Protein AF-A0A7S1FGT3-F1 (afdb_monomer)

Sequence (182 aa):
SDGPLLEGSFDLVVDKGTLDYIMCGAVGSAVDALDAMYKALVDDGVLLVVSIHPVSLLESLLAGCSALGFVQLGEWDFSAAGAVALRRVTRPCPWSDGREKTVTHFVATLDGHFAGSSPLLTEARETDIRQCFSCAPAGRLPLEAAHLAMFPSCEEQEEYPFELFLEDLRAQNGMSKCDSFS

Organism: Noctiluca scintillans (NCBI:txid2966)

Foldseek 3Di:
DDDQQDFQAALEDEEECLLVCLVVVNVLVSLVVLQSVLRNHHQQRKYKYKYQDFPVLVCQLCVPVVLSQWDWPDKDGDPRIIITMITHHDDDNSPPPNSVVSSVSSVVSSCVCCVPPPPLDDPVLVVQLQVQQVPDDVSDDDLVSNVCSSQVDPVSCVVQPSVNVVVVVCVVVVVDPPDDDD

pLDDT: mean 79.67, std 13.65, range [30.98, 93.75]

Solvent-accessible surface area (backbone atoms only — not comparable to full-atom values): 10358 Å² total; per-residue (Å²): 136,85,70,80,77,59,63,53,71,31,64,66,45,81,44,76,38,51,70,47,35,37,75,72,74,38,34,67,62,26,53,54,49,53,50,52,51,54,46,20,28,27,85,67,11,34,42,38,42,37,31,73,49,55,43,72,57,55,48,56,55,51,73,75,34,71,50,67,32,49,44,82,77,48,74,45,80,48,103,69,22,13,31,42,32,29,29,35,47,92,60,84,76,42,55,89,83,24,54,67,57,51,42,53,49,43,51,53,45,48,53,54,47,37,61,73,75,59,46,90,71,40,75,65,53,48,49,52,39,52,48,57,33,68,75,25,72,94,59,48,66,58,68,69,58,47,47,44,58,75,37,75,48,71,70,48,34,70,78,56,34,71,69,56,56,52,48,52,55,30,61,76,68,68,58,66,92,82,83,85,89,129

Radius of gyration: 21.03 Å; Cα contacts (8 Å, |Δi|>4): 225; chains: 1; bounding box: 53×40×56 Å

Secondary structure (DSSP, 8-state):
--PPPPTT-EEEEEEESHHHHHHTT-HHHHHHHHHHHHHHEEEEEEEEEEESS-HHHHHHHHTTGGGGTEEEEEEEEETTEEEEEEEE---S-SSTTTHHHHHHHHHHHHHHHHHHHS-SS-HHHHHHHHHHHHTSGGG---HHHHHHHH--SHHHHHHS-HHHHHHHHHHHTT--S-S---

Mean predicted aligned error: 11.13 Å

Nearest PDB structures (foldseek):
  7yri-assembly2_A  TM=7.304E-01  e=2.904E-04  Homo sapiens
  7vkk-assembly1_A  TM=6.718E-01  e=8.040E-03  Drosophila melanogaster
  8h27-assembly1_C  TM=6.193E-01  e=3.995E-02  Staphylococcus aureus subsp. aureus NCTC 8325
  4isc-assembly1_A  TM=6.441E-01  e=8.905E-02  Pseudomonas syringae pv. tomato str. DC3000
  2q1l-assembly1_A  TM=3.068E-01  e=2.328E+00  Homo sapiens

Structure (mmCIF, N/CA/C/O backbone):
data_AF-A0A7S1FGT3-F1
#
_entry.id   AF-A0A7S1FGT3-F1
#
loop_
_atom_site.group_PDB
_atom_site.id
_atom_site.type_symbol
_atom_site.label_atom_id
_atom_site.label_alt_id
_atom_site.label_comp_id
_atom_site.label_asym_id
_atom_site.label_entity_id
_atom_site.label_seq_id
_atom_site.pdbx_PDB_ins_code
_atom_site.Cartn_x
_atom_site.Cartn_y
_atom_site.Cartn_z
_atom_site.occupancy
_atom_site.B_iso_or_equiv
_atom_site.auth_seq_id
_atom_site.auth_comp_id
_atom_site.auth_asym_id
_atom_site.auth_atom_id
_atom_site.pdbx_PDB_model_num
ATOM 1 N N . SER A 1 1 ? 27.417 4.079 3.933 1.00 37.84 1 SER A N 1
ATOM 2 C CA . SER A 1 1 ? 27.946 5.102 3.013 1.00 37.84 1 SER A CA 1
ATOM 3 C C . SER A 1 1 ? 27.142 4.949 1.757 1.00 37.84 1 SER A C 1
ATOM 5 O O . SER A 1 1 ? 27.532 4.183 0.886 1.00 37.84 1 SER A O 1
ATOM 7 N N . ASP A 1 2 ? 25.974 5.574 1.731 1.00 43.19 2 ASP A N 1
ATOM 8 C CA . ASP A 1 2 ? 24.928 5.182 0.793 1.00 43.19 2 ASP A CA 1
ATOM 9 C C . ASP A 1 2 ? 24.871 6.271 -0.267 1.00 43.19 2 ASP A C 1
ATOM 11 O O . ASP A 1 2 ? 24.227 7.306 -0.109 1.00 43.19 2 ASP A O 1
ATOM 15 N N . GLY A 1 3 ? 25.693 6.086 -1.299 1.00 48.75 3 GLY A N 1
ATOM 16 C CA . GLY A 1 3 ? 25.563 6.867 -2.519 1.00 48.75 3 GLY A CA 1
ATOM 17 C C . GLY A 1 3 ? 24.228 6.539 -3.198 1.00 48.75 3 GLY A C 1
ATOM 18 O O . GLY A 1 3 ? 23.703 5.441 -2.997 1.00 48.75 3 GLY A O 1
ATOM 19 N N . PRO A 1 4 ? 23.664 7.465 -3.990 1.00 57.88 4 PRO A N 1
ATOM 20 C CA . PRO A 1 4 ? 22.467 7.177 -4.772 1.00 57.88 4 PRO A CA 1
ATOM 21 C C . PRO A 1 4 ? 22.695 5.942 -5.655 1.00 57.88 4 PRO A C 1
ATOM 23 O O . PRO A 1 4 ? 23.799 5.743 -6.171 1.00 57.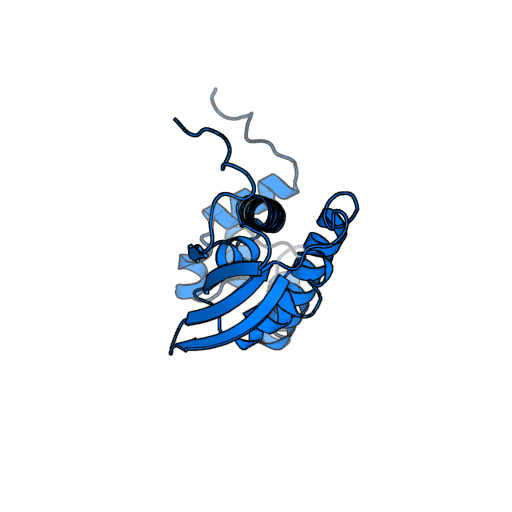88 4 PRO A O 1
ATOM 26 N N . LEU A 1 5 ? 21.656 5.112 -5.816 1.00 63.50 5 LEU A N 1
ATOM 27 C CA . LEU A 1 5 ? 21.680 3.993 -6.759 1.00 63.50 5 LEU A CA 1
ATOM 28 C C . LEU A 1 5 ? 22.076 4.524 -8.140 1.00 63.50 5 LEU A C 1
ATOM 30 O O . LEU A 1 5 ? 21.524 5.518 -8.611 1.00 63.50 5 LEU A O 1
ATOM 34 N N . LEU A 1 6 ? 23.059 3.878 -8.766 1.00 74.62 6 LEU A N 1
ATOM 35 C CA . LEU A 1 6 ? 23.504 4.248 -10.103 1.00 74.62 6 LEU A CA 1
ATOM 36 C C . LEU A 1 6 ? 22.359 3.968 -11.086 1.00 74.62 6 LEU A C 1
ATOM 38 O O . LEU A 1 6 ? 21.901 2.830 -11.202 1.00 74.62 6 LEU A O 1
ATOM 42 N N . GLU A 1 7 ? 21.872 5.012 -11.757 1.00 79.50 7 GLU A N 1
ATOM 43 C CA . GLU A 1 7 ? 20.795 4.888 -12.741 1.00 79.50 7 GLU A CA 1
ATOM 44 C C . GLU A 1 7 ? 21.204 3.933 -13.872 1.00 79.50 7 GLU A C 1
ATOM 46 O O . GLU A 1 7 ? 22.356 3.936 -14.313 1.00 79.50 7 GLU A O 1
ATOM 51 N N . GLY A 1 8 ? 20.265 3.105 -14.340 1.00 80.50 8 GLY A N 1
ATOM 52 C CA . GLY A 1 8 ? 20.470 2.231 -15.498 1.00 80.50 8 GLY A CA 1
ATOM 53 C C . GLY A 1 8 ? 21.643 1.258 -15.369 1.00 80.50 8 GLY A C 1
ATOM 54 O O . GLY A 1 8 ? 22.330 1.011 -16.356 1.00 80.50 8 GLY A O 1
ATOM 55 N N . SER A 1 9 ? 21.919 0.755 -14.166 1.00 87.81 9 SER A N 1
ATOM 56 C CA . SER A 1 9 ? 23.109 -0.063 -13.887 1.00 87.81 9 SE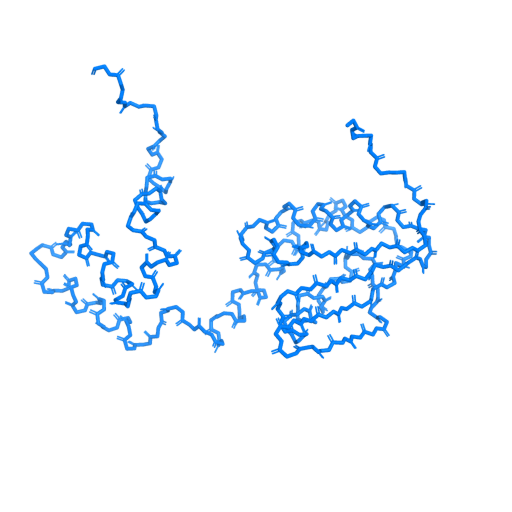R A CA 1
ATOM 57 C C . SER A 1 9 ? 22.808 -1.536 -13.613 1.00 87.81 9 SER A C 1
ATOM 59 O O . SER A 1 9 ? 23.742 -2.330 -13.513 1.00 87.81 9 SER A O 1
ATOM 61 N N . PHE A 1 10 ? 21.533 -1.910 -13.483 1.00 91.62 10 PHE A N 1
ATOM 62 C CA . PHE A 1 10 ? 21.137 -3.256 -13.068 1.00 91.62 10 PHE A CA 1
ATOM 63 C C . PHE A 1 10 ? 20.154 -3.901 -14.045 1.00 91.62 10 PHE A C 1
ATOM 65 O O . PHE A 1 10 ? 19.146 -3.299 -14.403 1.00 91.62 10 PHE A O 1
ATOM 72 N N . ASP A 1 11 ? 20.406 -5.158 -14.416 1.00 93.25 11 ASP A N 1
ATOM 73 C CA . ASP A 1 11 ? 19.471 -5.988 -15.193 1.00 93.25 11 ASP A CA 1
ATOM 74 C C . ASP A 1 11 ? 18.359 -6.598 -14.325 1.00 93.25 11 ASP A C 1
ATOM 76 O O . ASP A 1 11 ? 17.275 -6.910 -14.817 1.00 93.25 11 ASP A O 1
ATOM 80 N N . LEU A 1 12 ? 18.630 -6.775 -13.028 1.00 93.12 12 LEU A N 1
ATOM 81 C CA . LEU A 1 12 ? 17.719 -7.370 -12.057 1.00 93.12 12 LEU A CA 1
ATOM 82 C C . LEU A 1 12 ? 17.816 -6.642 -10.715 1.00 93.12 12 LEU A C 1
ATOM 84 O O . LEU A 1 12 ? 18.902 -6.504 -10.152 1.00 93.12 12 LEU A O 1
ATOM 88 N N . VAL A 1 13 ? 16.666 -6.263 -10.173 1.00 92.44 13 VAL A N 1
ATOM 89 C CA . VAL A 1 13 ? 16.497 -5.853 -8.778 1.00 92.44 13 VAL A CA 1
ATOM 90 C C . VAL A 1 13 ? 15.600 -6.881 -8.103 1.00 92.44 13 VAL A C 1
ATOM 92 O O . VAL A 1 13 ? 14.556 -7.240 -8.640 1.00 92.44 13 VAL A O 1
ATOM 95 N N . VAL A 1 14 ? 16.012 -7.365 -6.933 1.00 91.44 14 VAL A N 1
ATOM 96 C CA . VAL A 1 14 ? 15.178 -8.222 -6.085 1.00 91.44 14 VAL A CA 1
ATOM 97 C C . VAL A 1 14 ? 14.800 -7.419 -4.856 1.00 91.44 14 VAL A C 1
ATOM 99 O O . VAL A 1 14 ? 15.668 -7.050 -4.067 1.00 91.44 14 VAL A O 1
ATOM 102 N N . ASP A 1 15 ? 13.511 -7.156 -4.714 1.00 87.56 15 ASP A N 1
ATOM 103 C CA . ASP A 1 15 ? 12.941 -6.457 -3.579 1.00 87.56 15 ASP A CA 1
ATOM 104 C C . ASP A 1 15 ? 12.150 -7.427 -2.713 1.00 87.56 15 ASP A C 1
ATOM 106 O O . ASP A 1 15 ? 11.321 -8.195 -3.202 1.00 87.56 15 ASP A O 1
ATOM 110 N N . LYS A 1 16 ? 12.404 -7.370 -1.410 1.00 85.31 16 LYS A N 1
ATOM 111 C CA . LYS A 1 16 ? 11.577 -8.037 -0.417 1.00 85.31 16 LYS A CA 1
ATOM 112 C C . LYS A 1 16 ? 11.101 -6.983 0.564 1.00 85.31 16 LYS A C 1
ATOM 114 O O . LYS A 1 16 ? 11.888 -6.513 1.385 1.00 85.31 16 LYS A O 1
ATOM 119 N N . GLY A 1 17 ? 9.816 -6.667 0.500 1.00 77.38 17 GLY A N 1
ATOM 120 C CA . GLY A 1 17 ? 9.164 -5.844 1.506 1.00 77.38 17 GLY A CA 1
ATOM 121 C C . GLY A 1 17 ? 8.728 -4.456 1.069 1.00 77.38 17 GLY A C 1
ATOM 122 O O . GLY A 1 17 ? 7.978 -3.847 1.820 1.00 77.38 17 GLY A O 1
ATOM 123 N N . THR A 1 18 ? 9.078 -3.943 -0.116 1.00 81.25 18 THR A N 1
ATOM 124 C CA . THR A 1 18 ? 8.575 -2.617 -0.525 1.00 81.25 18 THR A CA 1
ATOM 125 C C . THR A 1 18 ? 7.049 -2.608 -0.614 1.00 81.25 18 THR A C 1
ATOM 127 O O . THR A 1 18 ? 6.420 -1.671 -0.129 1.00 81.25 18 THR A O 1
ATOM 130 N N . LEU A 1 19 ? 6.434 -3.673 -1.140 1.00 76.75 19 LEU A N 1
ATOM 131 C CA . LEU A 1 19 ? 4.971 -3.805 -1.124 1.00 76.75 19 LEU A CA 1
ATOM 132 C C . LEU A 1 19 ? 4.413 -4.077 0.282 1.00 76.75 19 LEU A C 1
ATOM 134 O O . LEU A 1 19 ? 3.307 -3.637 0.575 1.00 76.75 19 LEU A O 1
ATOM 138 N N . ASP A 1 20 ? 5.184 -4.697 1.177 1.00 80.62 20 ASP A N 1
ATOM 139 C CA . ASP A 1 20 ? 4.788 -4.873 2.582 1.00 80.62 20 ASP A CA 1
ATOM 140 C C . ASP A 1 20 ? 4.774 -3.512 3.319 1.00 80.62 20 ASP A C 1
ATOM 142 O O . ASP A 1 20 ? 3.887 -3.232 4.119 1.00 80.62 20 ASP A O 1
ATOM 146 N N . TYR A 1 21 ? 5.695 -2.595 2.993 1.00 72.38 21 TYR A N 1
ATOM 147 C CA . TYR A 1 21 ? 5.714 -1.234 3.549 1.00 72.38 21 TYR A CA 1
ATOM 148 C C . TYR A 1 21 ? 4.508 -0.386 3.130 1.00 72.38 21 TYR A C 1
ATOM 150 O O . TYR A 1 21 ? 4.067 0.465 3.908 1.00 72.38 21 TYR A O 1
ATOM 158 N N . ILE A 1 22 ? 3.955 -0.613 1.931 1.00 71.00 22 ILE A N 1
ATOM 159 C CA . ILE A 1 22 ? 2.705 0.038 1.494 1.00 71.00 22 ILE A CA 1
ATOM 160 C C . ILE A 1 22 ? 1.590 -0.277 2.495 1.00 71.00 22 ILE A C 1
ATOM 162 O O . ILE A 1 22 ? 0.840 0.610 2.897 1.00 71.00 22 ILE A O 1
ATOM 166 N N . MET A 1 23 ? 1.531 -1.530 2.936 1.00 67.94 23 MET A N 1
ATOM 167 C CA . MET A 1 23 ? 0.494 -2.062 3.815 1.00 67.94 23 MET A CA 1
ATOM 168 C C . MET A 1 23 ? 0.614 -1.541 5.250 1.00 67.94 23 MET A C 1
ATOM 170 O O . MET A 1 23 ? -0.394 -1.376 5.928 1.00 67.94 23 MET A O 1
ATOM 174 N N . CYS A 1 24 ? 1.824 -1.197 5.693 1.00 68.50 24 CYS A N 1
ATOM 175 C CA . CYS A 1 24 ? 2.089 -0.613 7.012 1.00 68.50 24 CYS A CA 1
ATOM 176 C C . CYS A 1 24 ? 1.830 0.908 7.087 1.00 68.50 24 CYS A C 1
ATOM 178 O O . CYS A 1 24 ? 2.362 1.583 7.967 1.00 68.50 24 CYS A O 1
ATOM 180 N N . GLY A 1 25 ? 1.088 1.487 6.137 1.00 68.38 25 GLY A N 1
ATOM 181 C CA . GLY A 1 25 ? 0.792 2.925 6.104 1.00 68.38 25 GLY A CA 1
ATOM 182 C C . GLY A 1 25 ? 1.945 3.806 5.602 1.00 68.38 25 GLY A C 1
ATOM 183 O O . GLY A 1 25 ? 1.792 5.023 5.500 1.00 68.38 25 GLY A O 1
ATOM 184 N N . ALA A 1 26 ? 3.079 3.220 5.205 1.00 77.88 26 ALA A N 1
ATOM 185 C CA . ALA A 1 26 ? 4.224 3.933 4.635 1.00 77.88 26 ALA A CA 1
ATOM 186 C C . ALA A 1 26 ? 4.157 4.014 3.096 1.00 77.88 26 ALA A C 1
ATOM 188 O O . ALA A 1 26 ? 5.184 3.974 2.414 1.00 77.88 26 ALA A O 1
ATOM 189 N N . VAL A 1 27 ? 2.945 4.159 2.542 1.00 81.50 27 VAL A N 1
ATOM 190 C CA . VAL A 1 27 ? 2.662 4.142 1.093 1.00 81.50 27 VAL A CA 1
ATOM 191 C C . VAL A 1 27 ? 3.562 5.109 0.324 1.00 81.50 27 VAL A C 1
ATOM 193 O O . VAL A 1 27 ? 4.128 4.738 -0.699 1.00 81.50 27 VAL A O 1
ATOM 196 N N . GLY A 1 28 ? 3.746 6.334 0.829 1.00 79.31 28 GLY A N 1
ATOM 197 C CA . GLY A 1 28 ? 4.614 7.327 0.191 1.00 79.31 28 GLY A CA 1
ATOM 198 C C . GLY A 1 28 ? 6.062 6.850 0.053 1.00 79.31 28 GLY A C 1
ATOM 199 O O . GLY A 1 28 ? 6.616 6.902 -1.040 1.00 79.31 28 GLY A O 1
ATOM 200 N N . SER A 1 29 ? 6.643 6.327 1.135 1.00 81.94 29 SER A N 1
ATOM 201 C CA . SER A 1 29 ? 8.022 5.825 1.154 1.00 81.94 29 SER A CA 1
ATOM 202 C C . SER A 1 29 ? 8.213 4.618 0.238 1.00 81.94 29 SER A C 1
ATOM 204 O O . SER A 1 29 ? 9.234 4.503 -0.433 1.00 81.94 29 SER A O 1
ATOM 206 N N . ALA A 1 30 ? 7.225 3.725 0.184 1.00 83.00 30 ALA A N 1
ATOM 207 C CA . ALA A 1 30 ? 7.269 2.567 -0.698 1.00 83.00 30 ALA A CA 1
ATOM 208 C C . ALA A 1 30 ? 7.155 2.959 -2.180 1.00 83.00 30 ALA A C 1
ATOM 210 O O . ALA A 1 30 ? 7.862 2.410 -3.022 1.00 83.00 30 ALA A O 1
ATOM 211 N N . VAL A 1 31 ? 6.328 3.958 -2.502 1.00 83.19 31 VAL A N 1
ATOM 212 C CA . VAL A 1 31 ? 6.266 4.546 -3.849 1.00 83.19 31 VAL A CA 1
ATOM 213 C C . VAL A 1 31 ? 7.618 5.165 -4.226 1.00 83.19 31 VAL A C 1
ATOM 215 O O . VAL A 1 31 ? 8.112 4.915 -5.322 1.00 83.19 31 VAL A O 1
ATOM 218 N N . ASP A 1 32 ? 8.265 5.888 -3.310 1.00 83.44 32 ASP A N 1
ATOM 219 C CA . ASP A 1 32 ? 9.592 6.473 -3.544 1.00 83.44 32 ASP A CA 1
ATOM 220 C C . ASP A 1 32 ? 10.681 5.389 -3.737 1.00 83.44 32 ASP A C 1
ATOM 222 O O . ASP A 1 32 ? 11.575 5.536 -4.574 1.00 83.44 32 ASP A O 1
ATOM 226 N N . ALA A 1 33 ? 10.582 4.257 -3.031 1.00 85.62 33 ALA A N 1
ATOM 227 C CA . ALA A 1 33 ? 11.465 3.105 -3.231 1.00 85.62 33 ALA A CA 1
ATOM 228 C C . ALA A 1 33 ? 11.249 2.430 -4.600 1.00 85.62 33 ALA A C 1
ATOM 230 O O . ALA A 1 33 ? 12.220 2.103 -5.285 1.00 85.62 33 ALA A O 1
ATOM 231 N N . LEU A 1 34 ? 9.994 2.272 -5.037 1.00 84.81 34 LEU A N 1
ATOM 232 C CA . LEU A 1 34 ? 9.658 1.769 -6.376 1.00 84.81 34 LEU A CA 1
ATOM 233 C C . LEU A 1 34 ? 10.220 2.671 -7.487 1.00 84.81 34 LEU A C 1
ATOM 235 O O . LEU A 1 34 ? 10.715 2.148 -8.486 1.00 84.81 34 LEU A O 1
ATOM 239 N N . ASP A 1 35 ? 10.217 3.995 -7.304 1.00 84.25 35 ASP A N 1
ATOM 240 C CA . ASP A 1 35 ? 10.836 4.944 -8.245 1.00 84.25 35 ASP A CA 1
ATOM 241 C C . ASP A 1 35 ? 12.355 4.761 -8.315 1.00 84.25 35 ASP A C 1
ATOM 243 O O . ASP A 1 35 ? 12.944 4.680 -9.396 1.00 84.25 35 ASP A O 1
ATOM 247 N N . ALA A 1 36 ? 13.006 4.650 -7.155 1.00 85.50 36 ALA A N 1
ATOM 248 C CA . ALA A 1 36 ? 14.446 4.440 -7.084 1.00 85.50 36 ALA A CA 1
ATOM 249 C C . ALA A 1 36 ? 14.860 3.134 -7.783 1.00 85.50 36 ALA A C 1
ATOM 251 O O . ALA A 1 36 ? 15.823 3.121 -8.553 1.00 85.50 36 ALA A O 1
ATOM 252 N N . MET A 1 37 ? 14.102 2.053 -7.578 1.00 88.00 37 MET A N 1
ATOM 253 C CA . MET A 1 37 ? 14.323 0.772 -8.255 1.00 88.00 37 MET A CA 1
ATOM 254 C C . MET A 1 37 ? 14.069 0.863 -9.760 1.00 88.00 37 MET A C 1
ATOM 256 O O . MET A 1 37 ? 14.873 0.358 -10.545 1.00 88.00 37 MET A O 1
ATOM 260 N N . TYR A 1 38 ? 13.002 1.554 -10.176 1.00 86.75 38 TYR A N 1
ATOM 261 C CA . TYR A 1 38 ? 12.740 1.821 -11.588 1.00 86.75 38 TYR A CA 1
ATOM 262 C C . TYR A 1 38 ? 13.934 2.520 -12.242 1.00 86.75 38 TYR A C 1
ATOM 264 O O . TYR A 1 38 ? 14.408 2.054 -13.276 1.00 86.75 38 TYR A O 1
ATOM 272 N N . LYS A 1 39 ? 14.469 3.584 -11.630 1.00 85.75 39 LYS A N 1
ATOM 273 C CA . LYS 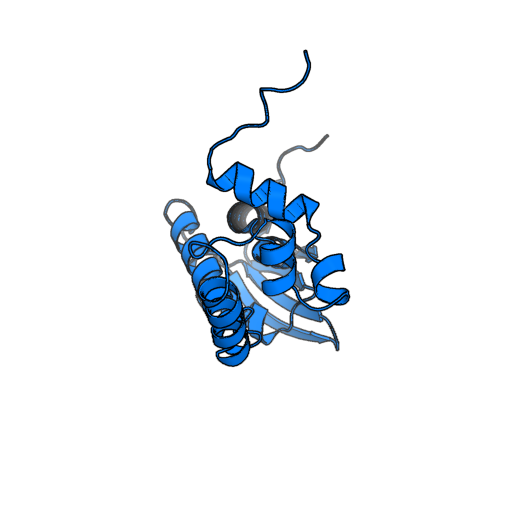A 1 39 ? 15.622 4.344 -12.148 1.00 85.75 39 LYS A CA 1
ATOM 274 C C . LYS A 1 39 ? 16.913 3.530 -12.187 1.00 85.75 39 LYS A C 1
ATOM 276 O O . LYS A 1 39 ? 17.689 3.673 -13.131 1.00 85.75 39 LYS A O 1
ATOM 281 N N . ALA A 1 40 ? 17.135 2.674 -11.193 1.00 88.62 40 ALA A N 1
ATOM 282 C CA . ALA A 1 40 ? 18.321 1.826 -11.100 1.00 88.62 40 ALA A CA 1
ATOM 283 C C . ALA A 1 40 ? 18.376 0.749 -12.201 1.00 88.62 40 ALA A C 1
ATOM 285 O O . ALA A 1 40 ? 19.463 0.378 -12.650 1.00 88.62 40 ALA A O 1
ATOM 286 N N . LEU A 1 41 ? 17.219 0.264 -12.659 1.00 90.06 41 LEU A N 1
ATOM 287 C CA . LEU A 1 41 ? 17.139 -0.747 -13.712 1.00 90.06 41 LEU A CA 1
ATOM 288 C C . LEU A 1 41 ? 17.555 -0.204 -15.083 1.00 90.06 41 LEU A C 1
ATOM 290 O O . LEU A 1 41 ? 17.276 0.944 -15.422 1.00 90.06 41 LEU A O 1
ATOM 294 N N . VAL A 1 42 ? 18.187 -1.044 -15.901 1.00 91.06 42 VAL A N 1
ATOM 295 C CA . VAL A 1 42 ? 18.322 -0.807 -17.347 1.00 91.06 42 VAL A CA 1
ATOM 296 C C . VAL A 1 42 ? 16.953 -0.874 -18.032 1.00 91.06 42 VAL A C 1
ATOM 298 O O . VAL A 1 42 ? 15.967 -1.353 -17.463 1.00 91.06 42 VAL A O 1
ATOM 301 N N . ASP A 1 43 ? 16.881 -0.414 -19.278 1.00 88.31 43 ASP A N 1
ATOM 302 C CA . ASP A 1 43 ? 15.704 -0.661 -20.112 1.00 88.31 43 ASP A CA 1
ATOM 303 C C . ASP A 1 43 ? 15.516 -2.174 -20.317 1.00 88.31 43 ASP A C 1
ATOM 305 O O . ASP A 1 43 ? 16.487 -2.903 -20.498 1.00 88.31 43 ASP A O 1
ATOM 309 N N . ASP A 1 44 ? 14.268 -2.646 -20.220 1.00 90.38 44 ASP A N 1
ATOM 310 C CA . ASP A 1 44 ? 13.898 -4.070 -20.144 1.00 90.38 44 ASP A CA 1
ATOM 311 C C . ASP A 1 44 ? 14.447 -4.841 -18.923 1.00 90.38 44 ASP A C 1
ATOM 313 O O . ASP A 1 44 ? 14.224 -6.050 -18.810 1.00 90.38 44 ASP A O 1
ATOM 317 N N . GLY A 1 45 ? 15.084 -4.155 -17.968 1.00 92.56 45 GLY A N 1
ATOM 318 C CA . GLY A 1 45 ? 15.484 -4.731 -16.686 1.00 92.56 45 GLY A CA 1
ATOM 319 C C . GLY A 1 45 ? 14.283 -5.215 -15.868 1.00 92.56 45 GLY A C 1
ATOM 320 O O . GLY A 1 45 ? 13.154 -4.741 -16.032 1.00 92.56 45 GLY A O 1
ATOM 321 N N . VAL A 1 46 ? 14.515 -6.174 -14.974 1.00 93.06 46 VAL A N 1
ATOM 322 C CA . VAL A 1 46 ? 13.458 -6.846 -14.208 1.00 93.06 46 VAL A CA 1
ATOM 323 C C . VAL A 1 46 ? 13.521 -6.460 -12.734 1.00 93.06 46 VAL A C 1
ATOM 325 O O . VAL A 1 46 ? 14.560 -6.554 -12.094 1.00 93.06 46 VAL A O 1
ATOM 328 N N . LEU A 1 47 ? 12.385 -6.076 -12.168 1.00 92.25 47 LEU A N 1
ATOM 329 C CA . LEU A 1 47 ? 12.149 -6.000 -10.734 1.00 92.25 47 LEU A CA 1
ATOM 330 C C . LEU A 1 47 ? 11.395 -7.264 -10.303 1.00 92.25 47 LEU A C 1
ATOM 332 O O . LEU A 1 47 ? 10.267 -7.491 -10.730 1.00 92.25 47 LEU A O 1
ATOM 336 N N . LEU A 1 48 ? 12.007 -8.092 -9.463 1.00 92.81 48 LEU A N 1
ATOM 337 C CA . LEU A 1 48 ? 11.333 -9.192 -8.783 1.00 92.81 48 LEU A CA 1
ATOM 338 C C . LEU A 1 48 ? 10.923 -8.718 -7.393 1.00 92.81 48 LEU A C 1
ATOM 340 O O . LEU A 1 48 ? 11.789 -8.447 -6.564 1.00 92.81 48 LEU A O 1
ATOM 344 N N . VAL A 1 49 ? 9.622 -8.647 -7.137 1.00 89.38 49 VAL A N 1
ATOM 345 C CA . VAL A 1 49 ? 9.088 -8.263 -5.832 1.00 89.38 49 VAL A CA 1
ATOM 346 C C . VAL A 1 49 ? 8.598 -9.496 -5.098 1.00 89.38 49 VAL A C 1
ATOM 348 O O . VAL A 1 49 ? 7.851 -10.291 -5.662 1.00 89.38 49 VAL A O 1
ATOM 351 N N . VAL A 1 50 ? 9.001 -9.634 -3.839 1.00 89.25 50 VAL A N 1
ATOM 352 C CA . VAL A 1 50 ? 8.562 -10.678 -2.914 1.00 89.25 50 VAL A CA 1
ATOM 353 C C . VAL A 1 50 ? 7.868 -10.015 -1.730 1.00 89.25 50 VAL A C 1
ATOM 355 O O . VAL A 1 50 ? 8.416 -9.099 -1.114 1.00 89.25 50 VAL A O 1
ATOM 358 N N . SER A 1 51 ? 6.672 -10.488 -1.403 1.00 88.62 51 SER A N 1
ATOM 359 C CA . SER A 1 51 ? 5.813 -9.927 -0.362 1.00 88.62 51 SER A CA 1
ATOM 360 C C . SER A 1 51 ? 5.225 -11.036 0.504 1.00 88.62 51 SER A C 1
ATOM 362 O O . SER A 1 51 ? 5.013 -12.154 0.036 1.00 88.62 51 SER A O 1
ATOM 364 N N . ILE A 1 52 ? 4.940 -10.727 1.769 1.00 87.50 52 ILE A N 1
ATOM 365 C CA . ILE A 1 52 ? 4.198 -11.630 2.667 1.00 87.50 52 ILE A CA 1
ATOM 366 C C . ILE A 1 52 ? 2.699 -11.712 2.322 1.00 87.50 52 ILE A C 1
ATOM 368 O O . ILE A 1 52 ? 1.957 -12.469 2.941 1.00 87.50 52 ILE A O 1
ATOM 372 N N . HIS A 1 53 ? 2.239 -10.929 1.347 1.00 83.94 53 HIS A N 1
ATOM 373 C CA . HIS A 1 53 ? 0.843 -10.858 0.937 1.00 83.94 53 HIS A CA 1
ATOM 374 C C . HIS A 1 53 ? 0.541 -11.769 -0.263 1.00 83.94 53 HIS A C 1
ATOM 376 O O . HIS A 1 53 ? 1.433 -12.045 -1.069 1.00 83.94 53 HIS A O 1
ATOM 382 N N . PRO A 1 54 ? -0.715 -12.237 -0.406 1.00 85.31 54 PRO A N 1
ATOM 383 C CA . PRO A 1 54 ? -1.108 -13.107 -1.510 1.00 85.31 54 PRO A CA 1
ATOM 384 C C . PRO A 1 54 ? -0.987 -12.399 -2.862 1.00 85.31 54 PRO A C 1
ATOM 386 O O . PRO A 1 54 ? -1.236 -11.196 -2.971 1.00 85.31 54 PRO A O 1
ATOM 389 N N . VAL A 1 55 ? -0.680 -13.169 -3.911 1.00 87.19 55 VAL A N 1
ATOM 390 C CA . VAL A 1 55 ? -0.491 -12.663 -5.284 1.00 87.19 55 VAL A CA 1
ATOM 391 C C . VAL A 1 55 ? -1.675 -11.822 -5.763 1.00 87.19 55 VAL A C 1
ATOM 393 O O . VAL A 1 55 ? -1.462 -10.753 -6.323 1.00 87.19 55 VAL A O 1
ATOM 396 N N . SER A 1 56 ? -2.910 -12.221 -5.452 1.00 85.25 56 SER A N 1
ATOM 397 C CA . SER A 1 56 ? -4.121 -11.488 -5.852 1.00 85.25 56 SER A CA 1
ATOM 398 C C . SER A 1 56 ? -4.170 -10.041 -5.340 1.00 85.25 56 SER A C 1
ATOM 400 O O . SER A 1 56 ? -4.688 -9.148 -6.020 1.00 85.25 56 SER A O 1
ATOM 402 N N . LEU A 1 57 ? -3.616 -9.779 -4.152 1.00 83.62 57 LEU A N 1
ATOM 403 C CA . LEU A 1 57 ? -3.496 -8.426 -3.616 1.00 83.62 57 LEU A CA 1
ATOM 404 C C . LEU A 1 57 ? -2.383 -7.648 -4.328 1.00 83.62 57 LEU A C 1
ATOM 406 O O . LEU A 1 57 ? -2.575 -6.480 -4.667 1.00 83.62 57 LEU A O 1
ATOM 410 N N . LEU A 1 58 ? -1.250 -8.299 -4.608 1.00 85.25 58 LEU A N 1
ATOM 411 C CA . LEU A 1 58 ? -0.145 -7.696 -5.361 1.00 85.25 58 LEU A CA 1
ATOM 412 C C . LEU A 1 58 ? -0.593 -7.300 -6.771 1.00 85.25 58 LEU A C 1
ATOM 414 O O . LEU A 1 58 ? -0.346 -6.177 -7.201 1.00 85.25 58 LEU A O 1
ATOM 418 N N . GLU A 1 59 ? -1.312 -8.180 -7.466 1.00 85.31 59 GLU A N 1
ATOM 419 C CA . GLU A 1 59 ? -1.903 -7.891 -8.772 1.00 85.31 59 GLU A CA 1
ATOM 420 C C . GLU A 1 59 ? -2.872 -6.712 -8.698 1.00 85.31 59 GLU A C 1
ATOM 422 O O . GLU A 1 59 ? -2.807 -5.816 -9.534 1.00 85.31 59 GLU A O 1
ATOM 427 N N . SER A 1 60 ? -3.731 -6.660 -7.676 1.00 84.25 60 SER A N 1
ATOM 428 C CA . SER A 1 60 ? -4.686 -5.559 -7.500 1.00 84.25 60 SER A CA 1
ATOM 429 C C . SER A 1 60 ? -3.984 -4.212 -7.304 1.00 84.25 60 SER A C 1
ATOM 431 O O . SER A 1 60 ? -4.408 -3.208 -7.876 1.00 84.25 60 SER A O 1
ATOM 433 N N . LEU A 1 61 ? -2.887 -4.186 -6.537 1.00 81.06 61 LEU A N 1
ATOM 434 C CA . LEU A 1 61 ? -2.042 -2.998 -6.371 1.00 81.06 61 LEU A CA 1
ATOM 435 C C . LEU A 1 61 ? -1.387 -2.592 -7.697 1.00 81.06 61 LEU A C 1
ATOM 437 O O . LEU A 1 61 ? -1.296 -1.411 -8.030 1.00 81.06 61 LEU A O 1
ATOM 441 N N . LEU A 1 62 ? -0.945 -3.567 -8.486 1.00 80.25 62 LEU A N 1
ATOM 442 C CA . LEU A 1 62 ? -0.212 -3.325 -9.724 1.00 80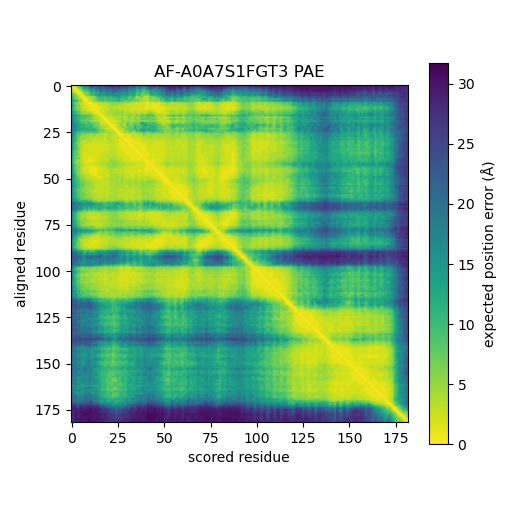.25 62 LEU A CA 1
ATOM 443 C C . LEU A 1 62 ? -1.122 -3.045 -10.935 1.00 80.25 62 LEU A C 1
ATOM 445 O O . LEU A 1 62 ? -0.684 -2.382 -11.877 1.00 80.25 62 LEU A O 1
ATOM 449 N N . ALA A 1 63 ? -2.390 -3.466 -10.911 1.00 75.00 63 ALA A N 1
ATOM 450 C CA . A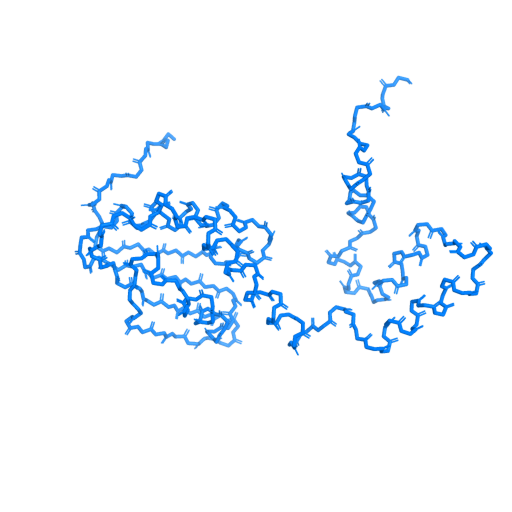LA A 1 63 ? -3.335 -3.386 -12.031 1.00 75.00 63 ALA A CA 1
ATOM 451 C C . ALA A 1 63 ? -3.667 -1.948 -12.480 1.00 75.00 63 ALA A C 1
ATOM 453 O O . ALA A 1 63 ? -4.047 -1.731 -13.632 1.00 75.00 63 ALA A O 1
ATOM 454 N N . GLY A 1 64 ? -3.483 -0.943 -11.619 1.00 62.78 64 GLY A N 1
ATOM 455 C CA . GLY A 1 64 ? -3.601 0.480 -11.972 1.00 62.78 64 GLY A CA 1
ATOM 456 C C . GLY A 1 64 ? -2.260 1.183 -12.194 1.00 62.78 64 GLY A C 1
ATOM 457 O O . GLY A 1 64 ? -2.216 2.327 -12.654 1.00 62.78 64 GLY A O 1
ATOM 458 N N . CYS A 1 65 ? -1.147 0.498 -11.939 1.00 62.44 65 CYS A N 1
ATOM 459 C CA . CYS A 1 65 ? 0.195 1.066 -11.893 1.00 62.44 65 CYS A CA 1
ATOM 460 C C . CYS A 1 65 ? 0.906 1.122 -13.249 1.00 62.44 65 CYS A C 1
ATOM 462 O O . CYS A 1 65 ? 2.131 1.054 -13.340 1.00 62.44 65 CYS A O 1
ATOM 464 N N . SER A 1 66 ? 0.161 1.365 -14.328 1.00 60.38 66 SER A N 1
ATOM 465 C CA . SER A 1 66 ? 0.764 1.710 -15.627 1.00 60.38 66 SER A CA 1
ATOM 466 C C . SER A 1 66 ? 1.640 2.980 -15.561 1.00 60.38 66 SER A C 1
ATOM 468 O O . SER A 1 66 ? 2.492 3.200 -16.429 1.00 60.38 66 SER A O 1
ATOM 470 N N . ALA A 1 67 ? 1.450 3.779 -14.502 1.00 59.38 67 ALA A N 1
ATOM 471 C CA . ALA A 1 67 ? 2.260 4.921 -14.095 1.00 59.38 67 ALA A CA 1
ATOM 472 C C . ALA A 1 67 ? 3.566 4.550 -13.365 1.00 59.38 67 ALA A C 1
ATOM 474 O O . ALA A 1 67 ? 4.344 5.441 -13.074 1.00 59.38 67 ALA A O 1
ATOM 475 N N . LEU A 1 68 ? 3.848 3.277 -13.074 1.00 67.88 68 LEU A N 1
ATOM 476 C CA . LEU A 1 68 ? 5.149 2.860 -12.531 1.00 67.88 68 LEU A CA 1
ATOM 477 C C . LEU A 1 68 ? 6.149 2.478 -13.630 1.00 67.88 68 LEU A C 1
ATOM 479 O O . LEU A 1 68 ? 7.308 2.207 -13.342 1.00 67.88 68 LEU A O 1
ATOM 483 N N . GLY A 1 69 ? 5.714 2.438 -14.895 1.00 80.56 69 GLY A N 1
ATOM 484 C CA . GLY A 1 69 ? 6.579 2.054 -16.012 1.00 80.56 69 GLY A CA 1
ATOM 485 C C . GLY A 1 69 ? 6.959 0.570 -16.014 1.00 80.56 69 GLY A C 1
ATOM 486 O O . GLY A 1 69 ? 7.941 0.203 -16.649 1.00 80.56 69 GLY A O 1
ATOM 487 N N . PHE A 1 70 ? 6.188 -0.287 -15.343 1.00 84.44 70 PHE A N 1
ATOM 488 C CA . PHE A 1 70 ? 6.405 -1.732 -15.332 1.00 84.44 70 PHE A CA 1
ATOM 489 C C . PHE A 1 70 ? 5.321 -2.495 -16.098 1.00 84.44 70 PHE A C 1
ATOM 491 O O . PHE A 1 70 ? 4.175 -2.055 -16.202 1.00 84.44 70 PHE A O 1
ATOM 498 N N . VAL A 1 71 ? 5.691 -3.665 -16.615 1.00 86.50 71 VAL A N 1
ATOM 499 C CA . VAL A 1 71 ? 4.780 -4.681 -17.155 1.00 86.50 71 VAL A CA 1
ATOM 500 C C . VAL A 1 71 ? 5.047 -5.999 -16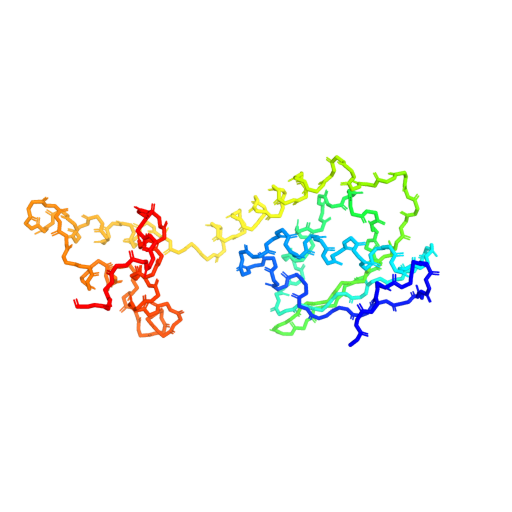.441 1.00 86.50 71 VAL A C 1
ATOM 502 O O . VAL A 1 71 ? 6.194 -6.434 -16.365 1.00 86.50 71 VAL A O 1
ATOM 505 N N . GLN A 1 72 ? 3.999 -6.646 -15.937 1.00 88.06 72 GLN A N 1
ATOM 506 C CA . GLN A 1 72 ? 4.112 -7.948 -15.284 1.00 88.06 72 GLN A CA 1
ATOM 507 C C . GLN A 1 72 ? 4.545 -9.027 -16.286 1.00 88.06 72 GLN A C 1
ATOM 509 O O . GLN A 1 72 ? 3.987 -9.143 -17.378 1.00 88.06 72 GLN A O 1
ATOM 514 N N . LEU A 1 73 ? 5.573 -9.792 -15.916 1.00 90.56 73 LEU A N 1
ATOM 515 C CA . LEU A 1 73 ? 6.104 -10.927 -16.675 1.00 90.56 73 LEU A CA 1
ATOM 516 C C . LEU A 1 73 ? 5.596 -12.269 -16.150 1.00 90.56 73 LEU A C 1
ATOM 518 O O . LEU A 1 73 ? 5.470 -13.218 -16.919 1.00 90.56 73 LEU A O 1
ATOM 522 N N . GLY A 1 74 ? 5.354 -12.360 -14.845 1.00 90.12 74 GLY A N 1
ATOM 523 C CA . GLY A 1 74 ? 4.950 -13.593 -14.189 1.00 90.12 74 GLY A CA 1
ATOM 524 C C . GLY A 1 74 ? 4.757 -13.403 -12.694 1.00 90.12 74 GLY A C 1
ATOM 525 O O . GLY A 1 74 ? 5.118 -12.364 -12.136 1.00 90.12 74 GLY A O 1
ATOM 526 N N . GLU A 1 75 ? 4.190 -14.422 -12.069 1.00 92.94 75 GLU A N 1
ATOM 527 C CA . GLU A 1 75 ? 3.848 -14.441 -10.654 1.00 92.94 75 GLU A CA 1
ATOM 528 C C . GLU A 1 75 ? 4.041 -15.835 -10.060 1.00 92.94 75 GLU A C 1
ATOM 530 O O . GLU A 1 75 ? 4.005 -16.846 -10.768 1.00 92.94 75 GLU A O 1
ATOM 535 N N . TRP A 1 76 ? 4.257 -15.871 -8.749 1.00 93.12 76 TRP A N 1
ATOM 536 C CA . TRP A 1 76 ? 4.416 -17.091 -7.975 1.00 93.12 76 TRP A CA 1
ATOM 537 C C . TRP A 1 76 ? 3.676 -16.948 -6.658 1.00 93.12 76 TRP A C 1
ATOM 539 O O . TRP A 1 76 ? 3.944 -16.028 -5.886 1.00 93.12 76 TRP A O 1
ATOM 549 N N . ASP A 1 77 ? 2.770 -17.885 -6.410 1.00 90.25 77 ASP A N 1
ATOM 550 C CA . ASP A 1 77 ? 2.046 -17.992 -5.153 1.00 90.25 77 ASP A CA 1
ATOM 551 C C . ASP A 1 77 ? 2.725 -19.023 -4.247 1.00 90.25 77 ASP A C 1
ATOM 553 O O . ASP A 1 77 ? 3.015 -20.155 -4.651 1.00 90.25 77 ASP A O 1
ATOM 557 N N . PHE A 1 78 ? 2.997 -18.617 -3.015 1.00 83.06 78 PHE A N 1
ATOM 558 C CA . PHE A 1 78 ? 3.529 -19.450 -1.949 1.00 83.06 78 PHE A CA 1
ATOM 559 C C . PHE A 1 78 ? 2.501 -19.467 -0.817 1.00 83.06 78 PHE A C 1
ATOM 561 O O . PHE A 1 78 ? 1.800 -18.490 -0.590 1.00 83.06 78 PHE A O 1
ATOM 568 N N . SER A 1 79 ? 2.442 -20.547 -0.034 1.00 75.88 79 SER A N 1
ATOM 569 C CA . SER A 1 79 ? 1.386 -20.768 0.975 1.00 75.88 79 SER A CA 1
ATOM 570 C C . SER A 1 79 ? 1.141 -19.623 1.977 1.00 75.88 79 SER A C 1
ATOM 572 O O . SER A 1 79 ? 0.114 -19.635 2.647 1.00 75.88 79 SER A O 1
ATOM 574 N N . ALA A 1 80 ? 2.078 -18.681 2.123 1.00 74.12 80 ALA A N 1
ATOM 575 C CA . ALA A 1 80 ? 1.950 -17.483 2.955 1.00 74.12 80 ALA A CA 1
ATOM 576 C C . ALA A 1 80 ? 2.671 -16.249 2.360 1.00 74.12 80 ALA A C 1
ATOM 578 O O . ALA A 1 80 ? 3.089 -15.371 3.109 1.00 74.12 80 ALA A O 1
ATOM 579 N N . ALA A 1 81 ? 2.925 -16.217 1.048 1.00 83.50 81 ALA A N 1
ATOM 580 C CA . ALA A 1 81 ? 3.665 -15.132 0.398 1.00 83.50 81 ALA A CA 1
ATOM 581 C C . ALA A 1 81 ? 3.407 -15.116 -1.112 1.00 83.50 81 ALA A C 1
ATOM 583 O O . ALA A 1 81 ? 3.143 -16.152 -1.709 1.00 83.50 81 ALA A O 1
ATOM 584 N N . GLY A 1 82 ? 3.566 -13.963 -1.746 1.00 88.12 82 GLY A N 1
ATOM 585 C CA . GLY A 1 82 ? 3.462 -13.803 -3.191 1.00 88.12 82 GLY A CA 1
ATOM 586 C C . GLY A 1 82 ? 4.739 -13.213 -3.772 1.00 88.12 82 GLY A C 1
ATOM 587 O O . GLY A 1 82 ? 5.448 -12.446 -3.116 1.00 88.12 82 GLY A O 1
ATOM 588 N N . ALA A 1 83 ? 5.038 -13.553 -5.022 1.00 91.06 83 ALA A N 1
ATOM 589 C CA . ALA A 1 83 ? 6.057 -12.862 -5.794 1.00 91.06 83 ALA A CA 1
ATOM 590 C C . ALA A 1 83 ? 5.551 -12.493 -7.185 1.00 91.06 83 ALA A C 1
ATOM 592 O O . ALA A 1 83 ? 4.821 -13.254 -7.814 1.00 91.06 83 ALA A O 1
ATOM 593 N N . VAL A 1 84 ? 5.991 -11.339 -7.677 1.00 91.31 84 VAL A N 1
ATOM 594 C CA . VAL A 1 84 ? 5.655 -10.813 -9.004 1.00 91.31 84 VAL A CA 1
ATOM 595 C C . VAL A 1 84 ? 6.920 -10.306 -9.686 1.00 91.31 84 VAL A C 1
ATOM 597 O O . VAL A 1 84 ? 7.724 -9.588 -9.091 1.00 91.31 84 VAL A O 1
ATOM 600 N N . ALA A 1 85 ? 7.116 -10.695 -10.944 1.00 92.69 85 ALA A N 1
ATOM 601 C CA . ALA A 1 85 ? 8.194 -10.186 -11.783 1.00 92.69 85 ALA A CA 1
ATOM 602 C C . ALA A 1 85 ? 7.663 -9.076 -12.689 1.00 92.69 85 ALA A C 1
ATOM 604 O O . ALA A 1 85 ? 6.683 -9.257 -13.411 1.00 92.69 85 ALA A O 1
ATOM 605 N N . LEU A 1 86 ? 8.348 -7.940 -12.681 1.00 90.31 86 LEU A N 1
ATOM 606 C CA . LEU A 1 86 ? 7.967 -6.705 -13.346 1.00 90.31 86 LEU A CA 1
ATOM 607 C C . LEU A 1 86 ? 9.093 -6.261 -14.278 1.00 90.31 86 LEU A C 1
ATOM 609 O O . LEU A 1 86 ? 10.193 -5.965 -13.831 1.00 90.31 86 LEU A O 1
ATOM 613 N N . ARG A 1 87 ? 8.841 -6.180 -15.581 1.00 91.12 87 ARG A N 1
ATOM 614 C CA . ARG A 1 87 ? 9.801 -5.634 -16.546 1.00 91.12 87 ARG A CA 1
ATOM 615 C C . ARG A 1 87 ? 9.641 -4.131 -16.663 1.00 91.12 87 ARG A C 1
ATOM 617 O O . ARG A 1 87 ? 8.534 -3.661 -16.929 1.00 91.12 87 ARG A O 1
ATOM 624 N N . ARG A 1 88 ? 10.737 -3.388 -16.540 1.00 88.56 88 ARG A N 1
ATOM 625 C CA . ARG A 1 88 ? 10.784 -1.955 -16.833 1.00 88.56 88 ARG A CA 1
ATOM 626 C C . ARG A 1 88 ? 10.516 -1.719 -18.321 1.00 88.56 88 ARG A C 1
ATOM 628 O O . ARG A 1 88 ? 11.143 -2.326 -19.181 1.00 88.56 88 ARG A O 1
ATOM 635 N N . VAL A 1 89 ? 9.606 -0.800 -18.623 1.00 85.62 89 VAL A N 1
ATOM 636 C CA . VAL A 1 89 ? 9.289 -0.344 -19.976 1.00 85.62 89 VAL A CA 1
ATOM 637 C C . VAL A 1 89 ? 9.554 1.149 -20.064 1.00 85.62 89 VAL A C 1
ATOM 639 O O . VAL A 1 89 ? 8.960 1.937 -19.327 1.00 85.62 89 VAL A O 1
ATOM 642 N N . THR A 1 90 ? 10.414 1.544 -21.001 1.00 72.56 90 THR A N 1
ATOM 643 C CA . THR A 1 90 ? 10.796 2.940 -21.215 1.00 72.56 90 THR A CA 1
ATOM 644 C C . THR A 1 90 ? 9.568 3.774 -21.592 1.00 72.56 90 THR A C 1
ATOM 646 O O . THR A 1 90 ? 9.015 3.653 -22.687 1.00 72.56 90 THR A O 1
ATOM 649 N N . ARG A 1 91 ? 9.115 4.629 -20.671 1.00 64.69 91 ARG A N 1
ATOM 650 C CA . ARG A 1 91 ? 8.053 5.623 -20.891 1.00 64.69 91 ARG A CA 1
ATOM 651 C C . ARG A 1 91 ? 8.556 7.020 -20.512 1.00 64.69 91 ARG A C 1
ATOM 653 O O . ARG A 1 91 ? 9.383 7.127 -19.604 1.00 64.69 91 ARG A O 1
ATOM 660 N N . PRO A 1 92 ? 8.073 8.097 -21.168 1.00 56.22 92 PRO A N 1
ATOM 661 C CA . PRO A 1 92 ? 8.366 9.454 -20.723 1.00 56.22 92 PRO A CA 1
ATOM 662 C C . PRO A 1 92 ? 7.903 9.621 -19.271 1.00 56.22 92 PRO A C 1
ATOM 664 O O . PRO A 1 92 ? 6.779 9.245 -18.946 1.00 56.22 92 PRO A O 1
ATOM 667 N N . CYS A 1 93 ? 8.829 10.102 -18.433 1.00 51.44 93 CYS A N 1
ATOM 668 C CA . CYS A 1 93 ? 8.809 10.157 -16.966 1.00 51.44 93 CYS A CA 1
ATOM 669 C C . CYS A 1 93 ? 7.420 9.943 -16.327 1.00 51.44 93 CYS A C 1
ATOM 671 O O . CYS A 1 93 ? 6.633 10.886 -16.242 1.00 51.44 93 CYS A O 1
ATOM 673 N N . PRO A 1 94 ? 7.118 8.726 -15.843 1.00 55.88 94 PRO A N 1
ATOM 674 C CA . PRO A 1 94 ? 5.827 8.438 -15.221 1.00 55.88 94 PRO A CA 1
ATOM 675 C C . PRO A 1 94 ? 5.566 9.194 -13.904 1.00 55.88 94 PRO A C 1
ATOM 677 O O . PRO A 1 94 ? 4.427 9.274 -13.450 1.00 55.88 94 PRO A O 1
ATOM 680 N N . TRP A 1 95 ? 6.613 9.743 -13.279 1.00 57.22 95 TRP A N 1
ATOM 681 C CA . TRP A 1 95 ? 6.628 10.041 -11.845 1.00 57.22 95 TRP A CA 1
ATOM 682 C C . TRP A 1 95 ? 6.442 11.517 -11.477 1.00 57.22 95 TRP A C 1
ATOM 684 O O . TRP A 1 95 ? 6.029 11.791 -10.351 1.00 57.22 95 TRP A O 1
ATOM 694 N N . SER A 1 96 ? 6.662 12.469 -12.395 1.00 53.75 96 SER A N 1
ATOM 695 C CA . SER A 1 96 ? 6.546 13.907 -12.078 1.00 53.75 96 SER A CA 1
ATOM 696 C C . SER A 1 96 ? 5.112 14.352 -11.759 1.00 53.75 96 SER A C 1
ATOM 698 O O . SER A 1 96 ? 4.935 15.191 -10.886 1.00 53.75 96 SER A O 1
ATOM 700 N N . ASP A 1 97 ? 4.105 13.725 -12.382 1.00 56.66 97 ASP A N 1
ATOM 701 C CA . ASP A 1 97 ? 2.668 13.934 -12.099 1.00 56.66 97 ASP A CA 1
ATOM 702 C C . ASP A 1 97 ? 1.973 12.654 -11.574 1.00 56.66 97 ASP A C 1
ATOM 704 O O . ASP A 1 97 ? 0.744 12.592 -11.453 1.00 56.66 97 ASP A O 1
ATOM 708 N N . GLY A 1 98 ? 2.750 11.589 -11.335 1.00 70.56 98 GLY A N 1
ATOM 709 C CA . GLY A 1 98 ? 2.250 10.234 -11.081 1.00 70.56 98 GLY A CA 1
ATOM 710 C C . GLY A 1 98 ? 2.270 9.809 -9.619 1.00 70.56 98 GLY A C 1
ATOM 711 O O . GLY A 1 98 ? 1.406 9.035 -9.220 1.00 70.56 98 GLY A O 1
ATOM 712 N N . ARG A 1 99 ? 3.191 10.339 -8.800 1.00 79.56 99 ARG A N 1
ATOM 713 C CA . ARG A 1 99 ? 3.368 9.902 -7.403 1.00 79.56 99 ARG A CA 1
ATOM 714 C C . ARG A 1 99 ? 2.077 9.977 -6.592 1.00 79.56 99 ARG A C 1
ATOM 716 O O . ARG A 1 99 ? 1.687 8.991 -5.981 1.00 79.56 99 ARG A O 1
ATOM 723 N N . GLU A 1 100 ? 1.413 11.132 -6.594 1.00 81.50 100 GLU A N 1
ATOM 724 C CA . GLU A 1 100 ? 0.172 11.329 -5.835 1.00 81.50 100 GLU A CA 1
ATOM 725 C C . GLU A 1 100 ? -0.927 10.375 -6.313 1.00 81.50 100 GLU A C 1
ATOM 727 O O . GLU A 1 100 ? -1.553 9.709 -5.498 1.00 81.50 100 GLU A O 1
ATOM 732 N N . LYS A 1 101 ? -1.082 10.207 -7.631 1.00 79.88 101 LYS A N 1
ATOM 733 C CA . LYS A 1 101 ? -2.049 9.265 -8.212 1.00 79.88 101 LYS A CA 1
ATOM 734 C C . LYS A 1 101 ? -1.752 7.817 -7.830 1.00 79.88 101 LYS A C 1
ATOM 736 O O . LYS A 1 101 ? -2.686 7.081 -7.531 1.00 79.88 101 LYS A O 1
ATOM 741 N N . THR A 1 102 ? -0.482 7.414 -7.822 1.00 79.94 102 THR A N 1
ATOM 742 C CA . THR A 1 102 ? -0.052 6.078 -7.389 1.00 79.94 102 THR A CA 1
ATOM 743 C C . THR A 1 102 ? -0.341 5.868 -5.907 1.00 79.94 102 THR A C 1
ATOM 745 O O . THR A 1 102 ? -0.910 4.845 -5.546 1.00 79.94 102 THR A O 1
ATOM 748 N N . VAL A 1 103 ? -0.018 6.846 -5.052 1.00 83.75 103 VAL A N 1
ATOM 749 C CA . VAL A 1 103 ? -0.335 6.786 -3.617 1.00 83.75 103 VAL A CA 1
ATOM 750 C C . VAL A 1 103 ? -1.845 6.665 -3.414 1.00 83.75 103 VAL A C 1
ATOM 752 O O . VAL A 1 103 ? -2.287 5.757 -2.719 1.00 83.75 103 VAL A O 1
ATOM 755 N N . THR A 1 104 ? -2.647 7.520 -4.055 1.00 84.94 104 THR A N 1
ATOM 756 C CA . THR A 1 104 ? -4.114 7.454 -3.982 1.00 84.94 104 THR A CA 1
ATOM 757 C C . THR A 1 104 ? -4.648 6.114 -4.481 1.00 84.94 104 THR A C 1
ATOM 759 O O . THR A 1 104 ? -5.553 5.560 -3.866 1.00 84.94 104 THR A O 1
ATOM 762 N N . HIS A 1 105 ? -4.092 5.575 -5.569 1.00 84.38 105 HIS A N 1
ATOM 763 C CA . HIS A 1 105 ? -4.478 4.269 -6.094 1.00 84.38 105 HIS A CA 1
ATOM 764 C C . HIS A 1 105 ? -4.175 3.150 -5.097 1.00 84.38 105 HIS A C 1
ATOM 766 O O . HIS A 1 105 ? -5.065 2.361 -4.802 1.00 84.38 105 HIS A O 1
ATOM 772 N N . PHE A 1 106 ? -2.959 3.103 -4.549 1.00 84.62 106 PHE A N 1
ATOM 773 C CA . PHE A 1 106 ? -2.584 2.106 -3.551 1.00 84.62 106 PHE A CA 1
ATOM 774 C C . PHE A 1 106 ? -3.478 2.184 -2.319 1.00 84.62 106 PHE A C 1
ATOM 776 O O . PHE A 1 106 ? -4.045 1.166 -1.942 1.00 84.62 106 PHE A O 1
ATOM 783 N N . VAL A 1 107 ? -3.690 3.378 -1.758 1.00 85.19 107 VAL A N 1
ATOM 784 C CA . VAL A 1 107 ? -4.598 3.565 -0.615 1.00 85.19 107 VAL A CA 1
ATOM 785 C C . VAL A 1 107 ? -6.002 3.052 -0.945 1.00 85.19 107 VAL A C 1
ATOM 787 O O . VAL A 1 107 ? -6.523 2.214 -0.222 1.00 85.19 107 VAL A O 1
ATOM 790 N N . ALA A 1 108 ? -6.584 3.458 -2.078 1.00 85.44 108 ALA A N 1
ATOM 791 C CA . ALA A 1 108 ? -7.930 3.030 -2.462 1.00 85.44 108 ALA A CA 1
ATOM 792 C C . ALA A 1 108 ? -8.043 1.511 -2.694 1.00 85.44 108 ALA A C 1
ATOM 794 O O . ALA A 1 108 ? -9.049 0.902 -2.329 1.00 85.44 108 ALA A O 1
ATOM 795 N N . THR A 1 109 ? -7.024 0.891 -3.295 1.00 84.69 109 THR A N 1
ATOM 796 C CA . THR A 1 109 ? -6.974 -0.562 -3.502 1.00 84.69 109 THR A CA 1
ATOM 797 C C . THR A 1 109 ? -6.893 -1.305 -2.170 1.00 84.69 109 THR A C 1
ATOM 799 O O . THR A 1 109 ? -7.594 -2.301 -1.992 1.00 84.69 109 THR A O 1
ATOM 802 N N . LEU A 1 110 ? -6.081 -0.818 -1.225 1.00 84.00 110 LEU A N 1
ATOM 803 C CA . LEU A 1 110 ? -5.969 -1.412 0.106 1.00 84.00 110 LEU A CA 1
ATOM 804 C C . LEU A 1 110 ? -7.249 -1.261 0.912 1.00 84.00 110 LEU A C 1
ATOM 806 O O . LEU A 1 110 ? -7.745 -2.258 1.434 1.00 84.00 110 LEU A O 1
ATOM 810 N N . ASP A 1 111 ? -7.818 -0.059 0.948 1.00 84.12 111 ASP A N 1
ATOM 811 C CA . ASP A 1 111 ? -9.084 0.205 1.627 1.00 84.12 111 ASP A CA 1
ATOM 812 C C . ASP A 1 111 ? -10.185 -0.716 1.087 1.00 84.12 111 ASP A C 1
ATOM 814 O O . ASP A 1 111 ? -10.902 -1.353 1.857 1.00 84.12 111 ASP A O 1
ATOM 818 N N . GLY A 1 112 ? -10.282 -0.857 -0.240 1.00 83.06 112 GLY A N 1
ATOM 819 C CA . GLY A 1 112 ? -11.237 -1.761 -0.878 1.00 83.06 112 GLY A CA 1
ATOM 820 C C . GLY A 1 112 ? -10.995 -3.234 -0.537 1.00 83.06 112 GLY A C 1
ATOM 821 O O . GLY A 1 112 ? -11.942 -3.961 -0.229 1.00 83.06 112 GLY A O 1
ATOM 822 N N . HIS A 1 113 ? -9.735 -3.681 -0.559 1.00 81.56 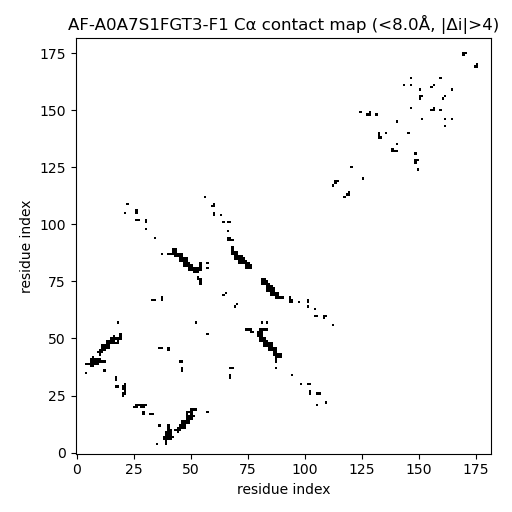113 HIS A N 1
ATOM 823 C CA . HIS A 1 113 ? -9.380 -5.059 -0.227 1.00 81.56 113 HIS A CA 1
ATOM 824 C C . HIS A 1 113 ? -9.712 -5.397 1.229 1.00 81.56 113 HIS A C 1
ATOM 826 O O . HIS A 1 113 ? -10.348 -6.421 1.491 1.00 81.56 113 HIS A O 1
ATOM 832 N N . PHE A 1 114 ? -9.316 -4.542 2.171 1.00 77.56 114 PHE A N 1
ATOM 833 C CA . PHE A 1 114 ? -9.523 -4.779 3.595 1.00 77.56 114 PHE A CA 1
ATOM 834 C C . PHE A 1 114 ? -10.976 -4.605 4.022 1.00 77.56 114 PHE A C 1
ATOM 836 O O . PHE A 1 114 ? -11.462 -5.414 4.810 1.00 77.56 114 PHE A O 1
ATOM 843 N N . ALA A 1 115 ? -11.707 -3.649 3.442 1.00 77.06 115 ALA A N 1
ATOM 844 C CA . ALA A 1 115 ? -13.142 -3.520 3.678 1.00 77.06 115 ALA A CA 1
ATOM 845 C C . ALA A 1 115 ? -13.914 -4.796 3.293 1.00 77.06 115 ALA A C 1
ATOM 847 O O . ALA A 1 115 ? -14.890 -5.143 3.954 1.00 77.06 115 ALA A O 1
ATOM 848 N N . GLY A 1 116 ? -13.485 -5.502 2.238 1.00 73.00 116 GLY A N 1
ATOM 849 C CA . GLY A 1 116 ? -14.138 -6.727 1.771 1.00 73.00 116 GLY A CA 1
ATOM 850 C C . GLY A 1 116 ? -13.630 -8.024 2.412 1.00 73.00 116 GLY A C 1
ATOM 851 O O . GLY A 1 116 ? -14.423 -8.932 2.651 1.00 73.00 116 GLY A O 1
ATOM 852 N N . SER A 1 117 ? -12.323 -8.133 2.665 1.00 68.56 117 SER A N 1
ATOM 853 C CA . SER A 1 117 ? -11.671 -9.416 2.991 1.00 68.56 117 SER A CA 1
ATOM 854 C C . SER A 1 117 ? -11.470 -9.637 4.488 1.00 68.56 117 SER A C 1
ATOM 856 O O . SER A 1 117 ? -11.476 -10.776 4.945 1.00 68.56 117 SER A O 1
ATOM 858 N N . SER A 1 118 ? -11.281 -8.560 5.250 1.00 64.94 118 SER A N 1
ATOM 859 C CA . SER A 1 118 ? -11.098 -8.612 6.701 1.00 64.94 118 SER A CA 1
ATOM 860 C C . SER A 1 118 ? -11.574 -7.294 7.317 1.00 64.94 118 SER A C 1
ATOM 862 O O . SER A 1 118 ? -10.757 -6.450 7.698 1.00 64.94 118 SER A O 1
ATOM 864 N N . PRO A 1 119 ? -12.898 -7.053 7.354 1.00 66.75 119 PRO A N 1
ATOM 865 C CA . PRO A 1 119 ? -13.425 -5.824 7.919 1.00 66.75 119 PRO A CA 1
ATOM 866 C C . PRO A 1 119 ? -13.082 -5.767 9.411 1.00 66.75 119 PRO A C 1
ATOM 868 O O . PRO A 1 119 ? -13.634 -6.518 10.216 1.00 66.75 119 PRO A O 1
ATOM 871 N N . LEU A 1 120 ? -12.197 -4.834 9.781 1.00 64.69 120 LEU A N 1
ATOM 872 C CA . LEU A 1 120 ? -11.908 -4.488 11.181 1.00 64.69 120 LEU A CA 1
ATOM 873 C C . LEU A 1 120 ? -13.206 -4.199 11.951 1.00 64.69 120 LEU A C 1
ATOM 875 O O . LEU A 1 120 ? -13.358 -4.603 13.102 1.00 64.69 120 LEU A O 1
ATOM 879 N N . LEU A 1 121 ? -14.170 -3.556 11.283 1.00 72.94 121 LEU A N 1
ATOM 880 C CA . LEU A 1 121 ? -15.491 -3.247 11.813 1.00 72.94 121 LEU A CA 1
ATOM 881 C C . LEU A 1 121 ? -16.573 -4.038 11.058 1.00 72.94 121 LEU A C 1
ATOM 883 O O . LEU A 1 121 ? -17.066 -3.612 10.017 1.00 72.94 121 LEU A O 1
ATOM 887 N N . THR A 1 122 ? -16.943 -5.209 11.577 1.00 80.38 122 THR A N 1
ATOM 888 C CA . THR A 1 122 ? -18.124 -5.954 11.107 1.00 80.38 122 THR A CA 1
ATOM 889 C C . THR A 1 122 ? -19.409 -5.310 11.640 1.00 80.38 122 THR A C 1
ATOM 891 O O . THR A 1 122 ? -19.366 -4.620 12.657 1.00 80.38 122 THR A O 1
ATOM 894 N N . GLU A 1 123 ? -20.573 -5.582 11.034 1.00 82.69 123 GLU A N 1
ATOM 895 C CA . GLU A 1 123 ? -21.868 -5.097 11.562 1.00 82.69 123 GLU A CA 1
ATOM 896 C C . GLU A 1 123 ? -22.091 -5.501 13.031 1.00 82.69 123 GLU A C 1
ATOM 898 O O . GLU A 1 123 ? -22.611 -4.719 13.831 1.00 82.69 123 GLU A O 1
ATOM 903 N N . ALA A 1 124 ? -21.664 -6.714 13.401 1.00 83.62 124 ALA A N 1
ATOM 904 C CA . ALA A 1 124 ? -21.734 -7.202 14.774 1.00 83.62 124 ALA A CA 1
ATOM 905 C C . ALA A 1 124 ? -20.842 -6.370 15.709 1.00 83.62 124 ALA A C 1
ATOM 907 O O . ALA A 1 124 ? -21.338 -5.835 16.698 1.00 83.62 124 ALA A O 1
ATOM 908 N N . ARG A 1 125 ? -19.563 -6.169 15.352 1.00 82.88 125 ARG A N 1
ATOM 909 C CA . ARG A 1 125 ? -18.637 -5.340 16.146 1.00 82.88 125 ARG A CA 1
ATOM 910 C C . ARG A 1 125 ? -19.115 -3.898 16.248 1.00 82.88 125 ARG A C 1
ATOM 912 O O . ARG A 1 125 ? -19.055 -3.313 17.322 1.00 82.88 125 ARG A O 1
ATOM 919 N N . GLU A 1 126 ? -19.620 -3.324 15.160 1.00 86.38 126 GLU A N 1
ATOM 920 C CA . GLU A 1 126 ? -20.177 -1.973 15.171 1.00 86.38 126 GLU A CA 1
ATOM 921 C C . GLU A 1 126 ? -21.360 -1.864 16.140 1.00 86.38 126 GLU A C 1
ATOM 923 O O . GLU A 1 126 ? -21.450 -0.905 16.910 1.00 86.38 126 GLU A O 1
ATOM 928 N N . THR A 1 127 ? -22.254 -2.854 16.123 1.00 87.56 127 THR A N 1
ATOM 929 C CA . THR A 1 127 ? -23.399 -2.915 17.036 1.00 87.56 127 THR A CA 1
ATOM 930 C C . THR A 1 127 ? -22.937 -3.010 18.487 1.00 87.56 127 THR A C 1
ATOM 932 O O . THR A 1 127 ? -23.415 -2.239 19.322 1.00 87.56 127 THR A O 1
ATOM 935 N N . ASP A 1 128 ? -21.967 -3.878 18.774 1.00 87.31 128 ASP A N 1
ATOM 936 C CA . ASP A 1 128 ? -21.417 -4.073 20.116 1.00 87.31 128 ASP A CA 1
ATOM 937 C C . ASP A 1 128 ? -20.741 -2.796 20.636 1.00 87.31 128 ASP A C 1
ATOM 939 O O . ASP A 1 128 ? -21.039 -2.334 21.740 1.00 87.31 128 ASP A O 1
ATOM 943 N N . ILE A 1 129 ? -19.909 -2.148 19.813 1.00 88.31 129 ILE A N 1
ATOM 944 C CA . ILE A 1 129 ? -19.264 -0.873 20.149 1.00 88.31 129 ILE A CA 1
ATOM 945 C C . ILE A 1 129 ? -20.329 0.196 20.419 1.00 88.31 129 ILE A C 1
ATOM 947 O O . ILE A 1 129 ? -20.313 0.839 21.472 1.00 88.31 129 ILE A O 1
ATOM 951 N N . ARG A 1 130 ? -21.306 0.372 19.518 1.00 87.88 130 ARG A N 1
ATOM 952 C CA . ARG A 1 130 ? -22.409 1.332 19.712 1.00 87.88 130 ARG A CA 1
ATOM 953 C C . ARG A 1 130 ? -23.160 1.058 21.013 1.00 87.88 130 ARG A C 1
ATOM 955 O O . ARG A 1 130 ? -23.480 2.003 21.738 1.00 87.88 130 ARG A O 1
ATOM 962 N N . GLN A 1 131 ? -23.405 -0.210 21.335 1.00 88.62 131 GLN A N 1
ATOM 963 C CA . GLN A 1 131 ? -24.055 -0.600 22.576 1.00 88.62 131 GLN A CA 1
ATOM 964 C C . GLN A 1 131 ? -23.207 -0.210 23.796 1.00 88.62 131 GLN A C 1
ATOM 966 O O . GLN A 1 131 ? -23.739 0.434 24.705 1.00 88.62 131 GLN A O 1
ATOM 971 N N . CYS A 1 132 ? -21.901 -0.496 23.796 1.00 87.12 132 CYS A N 1
ATOM 972 C CA . CYS A 1 132 ? -20.977 -0.108 24.867 1.00 87.12 132 CYS A CA 1
ATOM 973 C C . CYS A 1 132 ? -21.007 1.401 25.150 1.00 87.12 132 CYS A C 1
ATOM 975 O O . CYS A 1 132 ? -21.132 1.803 26.307 1.00 87.12 132 CYS A O 1
ATOM 977 N N . PHE A 1 133 ? -20.962 2.241 24.112 1.00 86.75 133 PHE A N 1
ATOM 978 C CA . PHE A 1 133 ? -21.038 3.697 24.274 1.00 86.75 133 PHE A CA 1
ATOM 979 C C . PHE A 1 133 ? -22.430 4.174 24.712 1.00 86.75 133 PHE A C 1
ATOM 981 O O . PHE A 1 133 ? -22.527 5.087 25.529 1.00 86.75 133 PHE A O 1
ATOM 988 N N . SER A 1 134 ? -23.512 3.556 24.226 1.00 86.94 134 SER A N 1
ATOM 989 C CA . SER A 1 134 ? -24.884 3.936 24.604 1.00 86.94 134 SER A CA 1
ATOM 990 C C . SER A 1 134 ? -25.214 3.650 26.074 1.00 86.94 134 SER A C 1
ATOM 992 O O . SER A 1 134 ? -25.965 4.397 26.700 1.00 86.94 134 SER A O 1
ATOM 994 N N . CYS A 1 135 ? -24.616 2.599 26.639 1.00 85.94 135 CYS A N 1
ATOM 995 C CA . CYS A 1 135 ? -24.758 2.223 28.045 1.00 85.94 135 CYS A CA 1
ATOM 996 C C . CYS A 1 135 ? -23.830 3.024 28.973 1.00 85.94 135 CYS A C 1
ATOM 998 O O . CYS A 1 135 ? -23.958 2.937 30.196 1.00 85.94 135 CYS A O 1
ATOM 1000 N N . ALA A 1 136 ? -22.886 3.786 28.416 1.00 84.94 136 ALA A N 1
ATOM 1001 C CA . ALA A 1 136 ? -21.906 4.527 29.187 1.00 84.94 136 ALA A CA 1
ATOM 1002 C C . ALA A 1 136 ? -22.497 5.828 29.766 1.00 84.94 136 ALA A C 1
ATOM 1004 O O . ALA A 1 136 ? -23.258 6.531 29.088 1.00 84.94 136 ALA A O 1
ATOM 1005 N N . PRO A 1 137 ? -22.117 6.223 30.995 1.00 84.38 137 PRO A N 1
ATOM 1006 C CA . PRO A 1 137 ? -22.504 7.512 31.555 1.00 84.38 137 PRO A CA 1
ATOM 1007 C C . PRO A 1 137 ? -22.106 8.666 30.624 1.00 84.38 137 PRO A C 1
ATOM 1009 O O . PRO A 1 137 ? -20.950 8.791 30.226 1.00 84.38 137 PRO A O 1
ATOM 1012 N N . ALA A 1 138 ? -23.079 9.510 30.264 1.00 84.12 138 ALA A N 1
ATOM 1013 C CA . ALA A 1 138 ? -22.905 10.621 29.320 1.00 84.12 138 ALA A CA 1
ATOM 1014 C C . ALA A 1 138 ? -22.376 10.217 27.923 1.00 84.12 138 ALA A C 1
ATOM 1016 O O . ALA A 1 138 ? -21.843 11.067 27.207 1.00 84.12 138 ALA A O 1
ATOM 1017 N N . GLY A 1 139 ? -22.511 8.943 27.534 1.00 80.88 139 GLY A N 1
ATOM 1018 C CA . GLY A 1 139 ? -22.020 8.432 26.253 1.00 80.88 139 GLY A CA 1
ATOM 1019 C C . GLY A 1 139 ? -20.494 8.395 26.144 1.00 80.88 139 GLY A C 1
ATOM 1020 O O . GLY A 1 139 ? -19.962 8.449 25.038 1.00 80.88 139 GLY A O 1
ATOM 1021 N N . ARG A 1 140 ? -19.776 8.374 27.276 1.00 84.69 140 ARG A N 1
ATOM 1022 C CA . ARG A 1 140 ? -18.308 8.400 27.318 1.00 84.69 140 ARG A CA 1
ATOM 1023 C C . ARG A 1 140 ? -17.764 7.179 28.037 1.00 84.69 140 ARG A C 1
ATOM 1025 O O . ARG A 1 140 ? -18.146 6.902 29.171 1.00 84.69 140 ARG A O 1
ATOM 1032 N N . LEU A 1 141 ? -16.820 6.503 27.396 1.00 87.44 141 LEU A N 1
ATOM 1033 C CA . LEU A 1 141 ? -16.061 5.413 27.995 1.00 87.44 141 LEU A CA 1
ATOM 1034 C C . LEU A 1 141 ? -14.692 5.916 28.476 1.00 87.44 141 LEU A C 1
ATOM 1036 O O . LEU A 1 141 ? -14.101 6.783 27.824 1.00 87.44 141 LEU A O 1
ATOM 1040 N N . PRO A 1 142 ? -14.166 5.380 29.594 1.00 91.25 142 PRO A N 1
ATOM 1041 C CA . PRO A 1 142 ? -12.736 5.440 29.887 1.00 91.25 142 PRO A CA 1
ATOM 1042 C C . PRO A 1 142 ? -11.916 4.904 28.708 1.00 91.25 142 PRO A C 1
ATOM 1044 O O . PRO A 1 142 ? -12.383 4.020 27.988 1.00 91.25 142 PRO A O 1
ATOM 1047 N N . LEU A 1 143 ? -10.697 5.413 28.517 1.00 91.19 143 LEU A N 1
ATOM 1048 C CA . LEU A 1 143 ? -9.868 5.048 27.363 1.00 91.19 143 LEU A CA 1
ATOM 1049 C C . LEU A 1 143 ? -9.538 3.551 27.340 1.00 91.19 143 LEU A C 1
ATOM 1051 O O . LEU A 1 143 ? -9.622 2.955 26.270 1.00 91.19 143 LEU A O 1
ATOM 1055 N N . GLU A 1 144 ? -9.259 2.926 28.490 1.00 92.25 144 GLU A N 1
ATOM 1056 C CA . GLU A 1 144 ? -9.054 1.471 28.552 1.00 92.25 144 GLU A CA 1
ATOM 1057 C C . GLU A 1 144 ? -10.309 0.705 28.108 1.00 92.25 144 GLU A C 1
ATOM 1059 O O . GLU A 1 144 ? -10.226 -0.274 27.374 1.00 92.25 144 GLU A O 1
ATOM 1064 N N . ALA A 1 145 ? -11.495 1.163 28.518 1.00 90.62 145 ALA A N 1
ATOM 1065 C CA . ALA A 1 145 ? -12.754 0.516 28.151 1.00 90.62 145 ALA A CA 1
ATOM 1066 C C . ALA A 1 145 ? -13.086 0.700 26.662 1.00 90.62 145 ALA A C 1
ATOM 1068 O O . ALA A 1 145 ? -13.653 -0.198 26.046 1.00 90.62 145 ALA A O 1
ATOM 1069 N N . ALA A 1 146 ? -12.724 1.846 26.078 1.00 90.00 146 ALA A N 1
ATOM 1070 C CA . ALA A 1 146 ? -12.843 2.074 24.643 1.00 90.00 146 ALA A CA 1
ATOM 1071 C C . ALA A 1 146 ? -11.879 1.176 23.848 1.00 90.00 146 ALA A C 1
ATOM 1073 O O . ALA A 1 146 ? -12.291 0.596 22.848 1.00 90.00 146 ALA A O 1
ATOM 1074 N N . HIS A 1 147 ? -10.635 1.010 24.311 1.00 92.06 147 HIS A N 1
ATOM 1075 C CA . HIS A 1 147 ? -9.663 0.095 23.702 1.00 92.06 147 HIS A CA 1
ATOM 1076 C C . HIS A 1 147 ? -10.156 -1.354 23.736 1.00 92.06 147 HIS A C 1
ATOM 1078 O O . HIS A 1 147 ? -10.224 -1.985 22.689 1.00 92.06 147 HIS A O 1
ATOM 1084 N N . LEU A 1 148 ? -10.626 -1.839 24.888 1.00 91.19 148 LEU A N 1
ATOM 1085 C CA . LEU A 1 148 ? -11.188 -3.190 25.015 1.00 91.19 148 LEU A CA 1
ATOM 1086 C C . LEU A 1 148 ? -12.445 -3.409 24.160 1.00 91.19 148 LEU A C 1
ATOM 1088 O O . LEU A 1 148 ? -12.666 -4.513 23.670 1.00 91.19 148 LEU A O 1
ATOM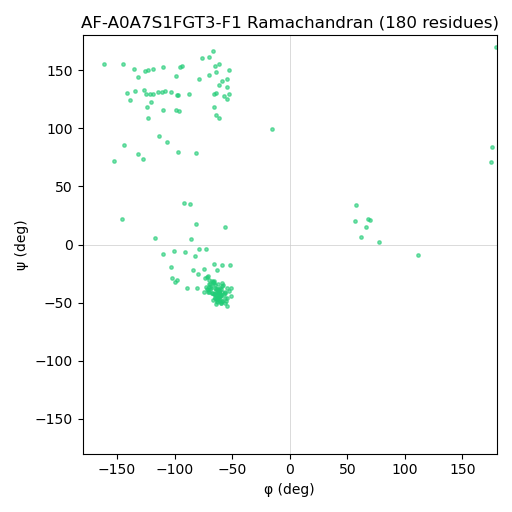 1092 N N . ALA A 1 149 ? -13.273 -2.377 23.974 1.00 88.62 149 ALA A N 1
ATOM 1093 C CA . ALA A 1 149 ? -14.439 -2.463 23.095 1.00 88.62 149 ALA A CA 1
ATOM 1094 C C . ALA A 1 149 ? -14.040 -2.569 21.612 1.00 88.62 149 ALA A C 1
ATOM 1096 O O . ALA A 1 149 ? -14.720 -3.241 20.840 1.00 88.62 149 ALA A O 1
ATOM 1097 N N . MET A 1 150 ? -12.942 -1.918 21.214 1.00 86.69 150 MET A N 1
ATOM 1098 C CA . MET A 1 150 ? -12.419 -1.963 19.846 1.00 86.69 150 MET A CA 1
ATOM 1099 C C . MET A 1 150 ? -11.610 -3.241 19.574 1.00 86.69 150 MET A C 1
ATOM 1101 O O . MET A 1 150 ? -11.740 -3.813 18.494 1.00 86.69 150 MET A O 1
ATOM 1105 N N . PHE A 1 151 ? -10.839 -3.717 20.555 1.00 89.50 151 PHE A N 1
ATOM 1106 C CA . PHE A 1 151 ? -9.905 -4.848 20.458 1.00 89.50 151 PHE A CA 1
ATOM 1107 C C . PHE A 1 151 ? -10.189 -5.877 21.574 1.00 89.50 151 PHE A C 1
ATOM 1109 O O . PHE A 1 151 ? -9.472 -5.945 22.577 1.00 89.50 151 PHE A O 1
ATOM 1116 N N . PRO A 1 152 ? -11.279 -6.656 21.461 1.00 86.44 152 PRO A N 1
ATOM 1117 C CA . PRO A 1 152 ? -11.754 -7.516 22.543 1.00 86.44 152 PRO A CA 1
ATOM 1118 C C . PRO A 1 152 ? -10.915 -8.783 22.761 1.00 86.44 152 PRO A C 1
ATOM 1120 O O . PRO A 1 152 ? -10.997 -9.372 23.840 1.00 86.44 152 PRO A O 1
ATOM 1123 N N . SER A 1 153 ? -10.136 -9.232 21.772 1.00 87.62 153 SER A N 1
ATOM 1124 C CA . SER A 1 153 ? -9.329 -10.455 21.888 1.00 87.62 153 SER A CA 1
ATOM 1125 C C . SER A 1 153 ? -7.895 -10.182 22.352 1.00 87.62 153 SER A C 1
ATOM 1127 O O . SER A 1 153 ? -7.348 -9.105 22.127 1.00 87.62 153 SER A O 1
ATOM 1129 N N . CYS A 1 154 ? -7.263 -11.173 22.993 1.00 87.00 154 CYS A N 1
ATOM 1130 C CA . CYS A 1 154 ? -5.860 -11.062 23.405 1.00 87.00 154 CYS A CA 1
ATOM 1131 C C . CYS A 1 154 ? -4.917 -10.901 22.204 1.00 87.00 154 CYS A C 1
ATOM 1133 O O . CYS A 1 154 ? -3.987 -10.113 22.289 1.00 87.00 154 CYS A O 1
ATOM 1135 N N . GLU A 1 155 ? -5.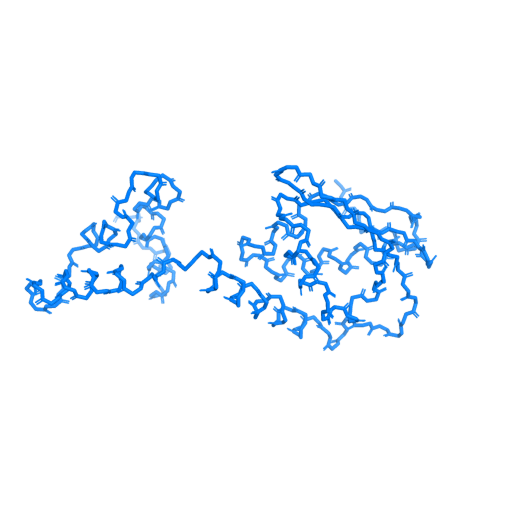186 -11.592 21.092 1.00 85.88 155 GLU A N 1
ATOM 1136 C CA . GLU A 1 155 ? -4.392 -11.487 19.859 1.00 85.88 155 GLU A CA 1
ATOM 1137 C C . GLU A 1 155 ? -4.424 -10.054 19.304 1.00 85.88 155 GLU A C 1
ATOM 1139 O O . GLU A 1 155 ? -3.380 -9.462 19.048 1.00 85.88 155 GLU A O 1
ATOM 1144 N N . GLU A 1 156 ? -5.606 -9.435 19.230 1.00 85.06 156 GLU A N 1
ATOM 1145 C CA . GLU A 1 156 ? -5.734 -8.043 18.780 1.00 85.06 156 GLU A CA 1
ATOM 1146 C C . GLU A 1 156 ? -5.076 -7.043 19.741 1.00 85.06 156 GLU A C 1
ATOM 1148 O O . GLU A 1 156 ? -4.550 -6.025 19.302 1.00 85.06 156 GLU A O 1
ATOM 1153 N N . GLN A 1 157 ? -5.087 -7.315 21.049 1.00 87.19 157 GLN A N 1
ATOM 1154 C CA . GLN A 1 157 ? -4.415 -6.469 22.044 1.00 87.19 157 GLN A CA 1
ATOM 1155 C C . GLN A 1 157 ? -2.890 -6.620 22.009 1.00 87.19 157 GLN A C 1
ATOM 1157 O O . GLN A 1 157 ? -2.185 -5.672 22.351 1.00 87.19 157 GLN A O 1
ATOM 1162 N N . GLU A 1 158 ? -2.373 -7.783 21.609 1.00 87.81 158 GLU A N 1
ATOM 1163 C CA . GLU A 1 158 ? -0.942 -7.987 21.365 1.00 87.81 158 GLU A CA 1
ATOM 1164 C C . GLU A 1 158 ? -0.485 -7.256 20.095 1.00 87.81 158 GLU A C 1
ATOM 1166 O O . GLU A 1 158 ? 0.577 -6.632 20.102 1.00 87.81 158 GLU A O 1
ATOM 1171 N N . GLU A 1 159 ? -1.293 -7.284 19.030 1.00 84.00 159 GLU A N 1
ATOM 1172 C CA . GLU A 1 159 ? -1.009 -6.561 17.784 1.00 84.00 159 GLU A CA 1
ATOM 1173 C C . GLU A 1 159 ? -1.171 -5.041 17.929 1.00 84.00 159 GLU A C 1
ATOM 1175 O O . GLU A 1 159 ? -0.381 -4.274 17.374 1.00 84.00 159 GLU A O 1
ATOM 1180 N N . TYR A 1 160 ? -2.174 -4.595 18.687 1.00 85.75 160 TYR A N 1
ATOM 1181 C CA . TYR A 1 160 ? -2.497 -3.185 18.879 1.00 85.75 160 TYR A CA 1
ATOM 1182 C C . TYR A 1 160 ? -2.699 -2.862 20.374 1.00 85.75 160 TYR A C 1
ATOM 1184 O O . TYR A 1 160 ? -3.833 -2.744 20.862 1.00 85.75 160 TYR A O 1
ATOM 1192 N N . PRO A 1 161 ? -1.597 -2.724 21.138 1.00 92.19 161 PRO A N 1
ATOM 1193 C CA . PRO A 1 161 ? -1.646 -2.538 22.584 1.00 92.19 161 PRO A CA 1
ATOM 1194 C C . PRO A 1 161 ? -2.189 -1.165 22.985 1.00 92.19 161 PRO A C 1
ATOM 1196 O O . PRO A 1 161 ? -2.195 -0.205 22.207 1.00 92.19 161 PRO A O 1
ATOM 1199 N N . PHE A 1 162 ? -2.627 -1.057 24.241 1.00 92.81 162 PHE A N 1
ATOM 1200 C CA . PHE A 1 162 ? -3.257 0.157 24.763 1.00 92.81 162 PHE A CA 1
ATOM 1201 C C . PHE A 1 162 ? -2.345 1.388 24.663 1.00 92.81 162 PHE A C 1
ATOM 1203 O O . PHE A 1 162 ? -2.806 2.490 24.369 1.00 92.81 162 PHE A O 1
ATOM 1210 N N . GLU A 1 163 ? -1.039 1.216 24.851 1.00 93.75 163 GLU A N 1
ATOM 1211 C CA . GLU A 1 163 ? -0.055 2.285 24.716 1.00 93.75 163 GLU A CA 1
ATOM 1212 C C . GLU A 1 163 ? -0.064 2.882 23.308 1.00 93.75 163 GLU A C 1
ATOM 1214 O O . GLU A 1 163 ? -0.058 4.105 23.171 1.00 93.75 163 GLU A O 1
ATOM 1219 N N . LEU A 1 164 ? -0.139 2.038 22.277 1.00 88.44 164 LEU A N 1
ATOM 1220 C CA . LEU A 1 164 ? -0.146 2.473 20.882 1.00 88.44 164 LEU A CA 1
ATOM 1221 C C . LEU A 1 164 ? -1.471 3.165 20.525 1.00 88.44 164 LEU A C 1
ATOM 1223 O O . LEU A 1 164 ? -1.465 4.235 19.920 1.00 88.44 164 LEU A O 1
ATOM 1227 N N . PHE A 1 165 ? -2.594 2.653 21.041 1.00 89.19 165 PHE A N 1
ATOM 1228 C CA . PHE A 1 165 ? -3.896 3.327 20.968 1.00 89.19 165 PHE A CA 1
ATOM 1229 C C . PHE A 1 165 ? -3.860 4.747 21.566 1.00 89.19 165 PHE A C 1
ATOM 1231 O O . PHE A 1 165 ? -4.412 5.692 20.996 1.00 89.19 165 PHE A O 1
ATOM 1238 N N . LEU A 1 166 ? -3.180 4.933 22.704 1.00 91.88 166 LEU A N 1
ATOM 1239 C CA . LEU A 1 166 ? -3.001 6.257 23.307 1.00 91.88 166 LEU A CA 1
ATOM 1240 C C . LEU A 1 166 ? -2.086 7.167 22.480 1.00 91.88 166 LEU A C 1
ATOM 1242 O O . LEU A 1 166 ? -2.317 8.379 22.440 1.00 91.88 166 LEU A O 1
ATOM 1246 N N . GLU A 1 167 ? -1.034 6.627 21.862 1.00 89.50 167 GLU A N 1
ATOM 1247 C CA . GLU A 1 167 ? -0.143 7.396 20.990 1.00 89.50 167 GLU A CA 1
ATOM 1248 C C . GLU A 1 167 ? -0.882 7.942 19.768 1.00 89.50 167 GLU A C 1
ATOM 1250 O O . GLU A 1 167 ? -0.793 9.145 19.502 1.00 89.50 167 GLU A O 1
ATOM 1255 N N . ASP A 1 168 ? -1.689 7.112 19.109 1.00 84.75 168 ASP A N 1
ATOM 1256 C CA . ASP A 1 168 ? -2.477 7.517 17.945 1.00 84.75 168 ASP A CA 1
ATOM 1257 C C . ASP A 1 168 ? -3.533 8.567 18.306 1.00 84.75 168 ASP A C 1
ATOM 1259 O O . ASP A 1 168 ? -3.661 9.590 17.626 1.00 84.75 168 ASP A O 1
ATOM 1263 N N . LEU A 1 169 ? -4.231 8.398 19.436 1.00 84.94 169 LEU A N 1
ATOM 1264 C CA . LEU A 1 169 ? -5.170 9.410 19.930 1.00 84.94 169 LEU A CA 1
ATOM 1265 C C . LEU A 1 169 ? -4.485 10.755 20.206 1.00 84.94 169 LEU A C 1
ATOM 1267 O O . LEU A 1 169 ? -5.064 11.812 19.947 1.00 84.94 169 LEU A O 1
ATOM 1271 N N . ARG A 1 170 ? -3.255 10.755 20.732 1.00 86.56 170 ARG A N 1
ATOM 1272 C CA . ARG A 1 170 ? -2.495 11.996 20.970 1.00 86.56 170 ARG A CA 1
ATOM 1273 C C . ARG A 1 170 ? -2.051 12.642 19.663 1.00 86.56 170 ARG A C 1
ATOM 1275 O O . ARG A 1 170 ? -2.156 13.863 19.538 1.00 86.56 170 ARG A O 1
ATOM 1282 N N . ALA A 1 171 ? -1.603 11.836 18.699 1.00 78.19 171 ALA A N 1
ATOM 1283 C CA . ALA A 1 171 ? -1.198 12.301 17.377 1.00 78.19 171 ALA A CA 1
ATOM 1284 C C . ALA A 1 171 ? -2.366 12.963 16.626 1.00 78.19 171 ALA A C 1
ATOM 1286 O O . ALA A 1 171 ? -2.200 14.045 16.065 1.00 78.19 171 ALA A O 1
ATOM 1287 N N . GLN A 1 172 ? -3.565 12.376 16.692 1.00 68.44 172 GLN A N 1
ATOM 1288 C CA . GLN A 1 172 ? -4.772 12.930 16.067 1.00 68.44 172 GLN A CA 1
ATOM 1289 C C . GLN A 1 172 ? -5.281 14.207 16.750 1.00 68.44 172 GLN A C 1
ATOM 1291 O O . GLN A 1 172 ? -5.831 15.085 16.089 1.00 68.44 172 GLN A O 1
ATOM 1296 N N . ASN A 1 173 ? -5.066 14.346 18.060 1.00 66.12 173 ASN A N 1
ATOM 1297 C CA . ASN A 1 173 ? -5.469 15.532 18.821 1.00 66.12 173 ASN A CA 1
ATOM 1298 C C . ASN A 1 173 ? -4.429 16.671 18.799 1.00 66.12 173 ASN A C 1
ATOM 1300 O O . ASN A 1 173 ? -4.613 17.677 19.483 1.00 66.12 173 ASN A O 1
ATOM 1304 N N . GLY A 1 174 ? -3.330 16.537 18.044 1.00 55.81 174 GLY A N 1
ATOM 1305 C CA . GLY A 1 174 ? -2.284 17.563 17.957 1.00 55.81 174 GLY A CA 1
ATOM 1306 C C . GLY A 1 174 ? -1.506 17.790 19.260 1.00 55.81 174 GLY A C 1
ATOM 1307 O O . GLY A 1 174 ? -0.797 18.790 19.384 1.00 55.81 174 GLY A O 1
ATOM 1308 N N . MET A 1 175 ? -1.606 16.881 20.236 1.00 49.75 175 MET A N 1
ATOM 1309 C CA . MET A 1 175 ? -0.821 16.941 21.470 1.00 49.75 175 MET A CA 1
ATOM 1310 C C . MET A 1 175 ? 0.571 16.362 21.205 1.00 49.75 175 MET A C 1
ATOM 1312 O O . MET A 1 175 ? 0.867 15.210 21.518 1.00 49.75 175 MET A O 1
ATOM 1316 N N . SER A 1 176 ? 1.432 17.173 20.588 1.00 42.38 176 SER A N 1
ATOM 1317 C CA . SER A 1 176 ? 2.864 16.885 20.475 1.00 42.38 176 SER A CA 1
ATOM 1318 C C . SER A 1 176 ? 3.464 16.640 21.866 1.00 42.38 176 SER A C 1
ATOM 1320 O O . SER A 1 176 ? 3.194 17.398 22.792 1.00 42.38 176 SER A O 1
ATOM 1322 N N . LYS A 1 177 ? 4.303 15.599 21.996 1.00 45.75 177 LYS A N 1
ATOM 1323 C CA . LYS A 1 177 ? 4.985 15.089 23.215 1.00 45.75 177 LYS A CA 1
ATOM 1324 C C . LYS A 1 177 ? 5.871 16.102 23.989 1.00 45.75 177 LYS A C 1
ATOM 1326 O O . LYS A 1 177 ? 6.655 15.693 24.841 1.00 45.75 177 LYS A O 1
ATOM 1331 N N . CYS A 1 178 ? 5.765 17.403 23.745 1.00 35.69 178 CYS A N 1
ATOM 1332 C CA . CYS A 1 178 ? 6.458 18.434 24.511 1.00 35.69 178 CYS A CA 1
ATOM 1333 C C . CYS A 1 178 ? 5.520 18.989 25.580 1.00 35.69 178 CYS A C 1
ATOM 1335 O O . CYS A 1 178 ? 4.914 20.017 25.336 1.00 35.69 178 CYS A O 1
ATOM 1337 N N . ASP A 1 179 ? 5.353 18.277 26.694 1.00 41.84 179 ASP A N 1
ATOM 1338 C CA . ASP A 1 179 ? 5.015 18.838 28.013 1.00 41.84 179 ASP A CA 1
ATOM 1339 C C . ASP A 1 179 ? 4.807 17.672 28.983 1.00 41.84 179 ASP A C 1
ATOM 1341 O O . ASP A 1 179 ? 3.689 17.192 29.142 1.00 41.84 179 ASP A O 1
ATOM 1345 N N . SER A 1 180 ? 5.895 17.156 29.568 1.00 35.59 180 SER A N 1
ATOM 1346 C CA . SER A 1 180 ? 5.941 16.527 30.907 1.00 35.59 180 SER A CA 1
ATOM 1347 C C . SER A 1 180 ? 7.331 15.934 31.171 1.00 35.59 180 SER A C 1
ATOM 1349 O O . SER A 1 180 ? 7.516 14.723 31.203 1.00 35.59 180 SER A O 1
ATOM 1351 N N . PHE A 1 181 ? 8.315 16.807 31.372 1.00 37.56 181 PHE A N 1
ATOM 1352 C CA . PHE A 1 181 ? 9.397 16.564 32.327 1.00 37.56 181 PHE A CA 1
ATOM 1353 C C . PHE A 1 181 ? 9.747 17.906 32.964 1.00 37.56 181 PHE A C 1
ATOM 1355 O O . PHE A 1 181 ? 10.624 18.619 32.480 1.00 37.56 181 PHE A O 1
ATOM 1362 N N . SER A 1 182 ? 9.008 18.266 34.012 1.00 30.98 182 SER A N 1
ATOM 1363 C CA . SER A 1 182 ? 9.426 19.121 35.134 1.00 30.98 182 SER A CA 1
ATOM 1364 C C . SER A 1 182 ? 8.389 19.013 36.243 1.00 30.98 182 SER A C 1
ATOM 1366 O O . SER A 1 182 ? 7.190 19.154 35.920 1.00 30.98 182 SER A O 1
#

InterPro domains:
  IPR029063 S-adenosyl-L-methionine-dependent methyltransferase superfamily [G3DSA:3.40.50.150] (1-70)
  IPR029063 S-adenosyl-L-methionine-dependent methyltransferase superfamily [SSF53335] (4-56)